Protein AF-A0A7W1KNV9-F1 (afdb_monomer_lite)

Foldseek 3Di:
DVVVVVVVLVVLVVVCVVVVHQKDKDKDKDWDKDFDADPPRHTPDIDIDIDIDIDMRGNDAQKDKDWAADEWEAALVDGPPRGPDFFIKMKIWGQAQAWFFWKDWAQFDTGGPHTDGGTDIDIDGTGGPCRVCVVCVVVVSVVLVVVCVVVVHQKDKDKDWDWIKMFTAHPVGHTPHIDIDTDIHIYIYGNDPPPPVPDPPPPPDDDDDDD

Secondary structure (DSSP, 8-state):
-HHHHHHHHHHHHHHHHHHT-SEEEEEEEEEEEEEEE-GGG-EEEEEEEEEEEEEEEE---SEEEEE---EEEEESSSTTTT----EEEEEEEE--SSEEEEEE-TTSPPEEEEEEES-EEEEEEEEE-HHHHHHSHHHHHHHHHHHHHHHT-SEEEEEEEEEEEEEEE-TTS-EEEEEEEEEEEEEEEESS-TTGGGS------------

Radius of gyration: 29.77 Å; chains: 1; bounding box: 77×38×113 Å

Sequence (211 aa):
MKRDEAAILSRCTSTLDYNKVESINTVHDAQLPVTVNGPEGAVVASTTVPYQLGLTCTRVPPLAVSIGYTRIEFDVNRPLAHAKGGLVPLTVKYNGGDDVASVQVPGSLSYPLGAHSGSFEQTIASADIRAIMKRDEAAILSRCTSTLDYNKVESINTVHDAQLPVTVNRPDGAVVASTTVPYQLGLTCTRVPPLAVAIGYTRIEYSIAQP

Structure (mmCIF, N/CA/C/O backbone):
data_AF-A0A7W1KNV9-F1
#
_entry.id   AF-A0A7W1KNV9-F1
#
loop_
_atom_site.group_PDB
_atom_site.id
_atom_site.type_symbol
_atom_site.label_atom_id
_atom_site.label_alt_id
_atom_site.label_comp_id
_atom_site.label_asym_id
_atom_site.label_entity_id
_atom_site.label_seq_id
_atom_site.pdbx_PDB_ins_code
_atom_site.Cartn_x
_atom_site.Cartn_y
_atom_site.Cartn_z
_atom_site.occupancy
_atom_site.B_iso_or_equiv
_atom_site.auth_seq_id
_atom_site.auth_comp_id
_atom_site.auth_asym_id
_atom_site.auth_atom_id
_atom_site.pdbx_PDB_model_num
ATOM 1 N N . MET A 1 1 ? 18.653 5.055 -31.496 1.00 45.47 1 MET A N 1
ATOM 2 C CA . MET A 1 1 ? 17.694 5.316 -30.403 1.00 45.47 1 MET A CA 1
ATOM 3 C C . MET A 1 1 ? 17.945 4.483 -29.149 1.00 45.47 1 MET A C 1
ATOM 5 O O . MET A 1 1 ? 18.240 5.096 -28.140 1.00 45.47 1 MET A O 1
ATOM 9 N N . LYS A 1 2 ? 17.943 3.136 -29.163 1.00 44.31 2 LYS A N 1
ATOM 10 C CA . LYS A 1 2 ? 18.147 2.336 -27.923 1.00 44.31 2 LYS A CA 1
ATOM 11 C C . LYS A 1 2 ? 19.459 2.590 -27.148 1.00 44.31 2 LYS A C 1
ATOM 13 O O . LYS A 1 2 ? 19.508 2.349 -25.949 1.00 44.31 2 LYS A O 1
ATOM 18 N N . ARG A 1 3 ? 20.535 3.051 -27.807 1.00 48.69 3 ARG A N 1
ATOM 19 C CA . ARG A 1 3 ? 21.820 3.364 -27.139 1.00 48.69 3 ARG A CA 1
ATOM 20 C C . ARG A 1 3 ? 21.771 4.639 -26.288 1.00 48.69 3 ARG A C 1
ATOM 22 O O . ARG A 1 3 ? 22.505 4.717 -25.309 1.00 48.69 3 ARG A O 1
ATOM 29 N N . ASP A 1 4 ? 20.900 5.587 -26.627 1.00 64.62 4 ASP A N 1
ATOM 30 C CA . ASP A 1 4 ? 20.824 6.881 -25.940 1.00 64.62 4 ASP A CA 1
ATOM 31 C C . ASP A 1 4 ? 19.924 6.806 -24.700 1.00 64.62 4 ASP A C 1
ATOM 33 O O . ASP A 1 4 ? 20.197 7.463 -23.701 1.00 64.62 4 ASP A O 1
ATOM 37 N N . GLU A 1 5 ? 18.915 5.929 -24.708 1.00 66.56 5 GLU A N 1
ATOM 38 C CA . GLU A 1 5 ? 17.982 5.744 -23.586 1.00 66.56 5 GLU A CA 1
ATOM 39 C C . GLU A 1 5 ? 18.685 5.306 -22.295 1.00 66.56 5 GLU A C 1
ATOM 41 O O . GLU A 1 5 ? 18.442 5.885 -21.239 1.00 66.56 5 GLU A O 1
ATOM 46 N N . ALA A 1 6 ? 19.603 4.337 -22.363 1.00 71.69 6 ALA A N 1
ATOM 47 C CA . ALA A 1 6 ? 20.332 3.865 -21.182 1.00 71.69 6 ALA A CA 1
ATOM 48 C C . ALA A 1 6 ? 21.254 4.950 -20.592 1.00 71.69 6 ALA A C 1
ATOM 50 O O . ALA A 1 6 ? 21.366 5.086 -19.372 1.00 71.69 6 ALA A O 1
ATOM 51 N N . ALA A 1 7 ? 21.886 5.753 -21.453 1.00 74.50 7 ALA A N 1
ATOM 52 C CA . ALA A 1 7 ? 22.741 6.860 -21.035 1.00 74.50 7 ALA A CA 1
ATOM 53 C C . ALA A 1 7 ? 21.925 8.017 -20.433 1.00 74.50 7 ALA A C 1
ATOM 55 O O . ALA A 1 7 ? 22.324 8.587 -19.415 1.00 74.50 7 ALA A O 1
ATOM 56 N N . ILE A 1 8 ? 20.769 8.334 -21.023 1.00 77.31 8 ILE A N 1
ATOM 57 C CA . ILE A 1 8 ? 19.820 9.325 -20.501 1.00 77.31 8 ILE A CA 1
ATOM 58 C C . ILE A 1 8 ? 19.281 8.874 -19.140 1.00 77.31 8 ILE A C 1
ATOM 60 O O . ILE A 1 8 ? 19.309 9.658 -18.194 1.00 77.31 8 ILE A O 1
ATOM 64 N N . LEU A 1 9 ? 18.875 7.609 -19.004 1.00 77.69 9 LEU A N 1
ATOM 65 C CA . LEU A 1 9 ? 18.366 7.047 -17.751 1.00 77.69 9 LEU A CA 1
ATOM 66 C C . LEU A 1 9 ? 19.421 7.074 -16.639 1.00 77.69 9 LEU A C 1
ATOM 68 O O . LEU A 1 9 ? 19.134 7.500 -15.519 1.00 77.69 9 LEU A O 1
ATOM 72 N N . SER A 1 10 ? 20.653 6.663 -16.948 1.00 80.62 10 SER A N 1
ATOM 73 C CA . SER A 1 10 ? 21.772 6.701 -16.002 1.00 80.62 10 SER A CA 1
ATOM 74 C C . SER A 1 10 ? 22.065 8.128 -15.527 1.00 80.62 10 SER A C 1
ATOM 76 O O . SER A 1 10 ? 22.200 8.359 -14.324 1.00 80.62 10 SER A O 1
ATOM 78 N N . ARG A 1 11 ? 22.071 9.108 -16.443 1.00 81.38 11 ARG A N 1
ATOM 79 C CA . ARG A 1 11 ? 22.228 10.526 -16.085 1.00 81.38 11 ARG A CA 1
ATOM 80 C C . ARG A 1 11 ? 21.061 11.034 -15.246 1.00 81.38 11 ARG A C 1
ATOM 82 O O . ARG A 1 11 ? 21.315 11.607 -14.197 1.00 81.38 11 ARG A O 1
ATOM 89 N N . CYS A 1 12 ? 19.816 10.779 -15.651 1.00 83.56 12 CYS A N 1
ATOM 90 C CA . CYS A 1 12 ? 18.631 11.165 -14.880 1.00 83.56 12 CYS A CA 1
ATOM 91 C C . CYS A 1 12 ? 18.696 10.632 -13.443 1.00 83.56 12 CYS A C 1
ATOM 93 O O . CYS A 1 12 ? 18.491 11.388 -12.498 1.00 83.56 12 CYS A O 1
ATOM 95 N N . THR A 1 13 ? 19.036 9.350 -13.279 1.00 81.69 13 THR A N 1
ATOM 96 C CA . THR A 1 13 ? 19.175 8.709 -11.964 1.00 81.69 13 THR A CA 1
ATOM 97 C C . THR A 1 13 ? 20.264 9.398 -11.146 1.00 81.69 13 THR A C 1
ATOM 99 O O . THR A 1 13 ? 20.004 9.870 -10.044 1.00 81.69 13 THR A O 1
ATOM 102 N N . SER A 1 14 ? 21.459 9.566 -11.720 1.00 84.69 14 SER A N 1
ATOM 103 C CA . SER A 1 14 ? 22.578 10.226 -11.043 1.00 84.69 14 SER A CA 1
ATOM 104 C C . SER A 1 14 ? 22.267 11.673 -10.650 1.00 84.69 14 SER A C 1
ATOM 106 O O . SER A 1 14 ? 22.702 12.119 -9.589 1.00 84.69 14 SER A O 1
ATOM 108 N N . THR A 1 15 ? 21.533 12.418 -11.479 1.00 85.12 15 THR A N 1
ATOM 109 C CA . THR A 1 15 ? 21.152 13.803 -11.188 1.00 85.12 15 THR A CA 1
ATOM 110 C C . THR A 1 15 ? 20.119 13.874 -10.067 1.00 85.12 15 THR A C 1
ATOM 112 O O . THR A 1 15 ? 20.264 14.714 -9.178 1.00 85.12 15 THR A O 1
ATOM 115 N N . LEU A 1 16 ? 19.114 12.996 -10.066 1.00 84.56 16 LEU A N 1
ATOM 116 C CA . LEU A 1 16 ? 18.149 12.889 -8.968 1.00 84.56 16 LEU A CA 1
ATOM 117 C C . LEU A 1 16 ? 18.854 12.530 -7.649 1.00 84.56 16 LEU A C 1
ATOM 119 O O . LEU A 1 16 ? 18.610 13.175 -6.630 1.00 84.56 16 LEU A O 1
ATOM 123 N N . ASP A 1 17 ? 19.785 11.571 -7.687 1.00 84.31 17 ASP A N 1
ATOM 124 C CA . ASP A 1 17 ? 20.547 11.103 -6.522 1.00 84.31 17 ASP A CA 1
ATOM 125 C C . ASP A 1 17 ? 21.441 12.197 -5.934 1.00 84.31 17 ASP A C 1
ATOM 127 O O . ASP A 1 17 ? 21.434 12.427 -4.723 1.00 84.31 17 ASP A O 1
ATOM 131 N N . TYR A 1 18 ? 22.185 12.898 -6.793 1.00 84.81 18 TYR A N 1
ATOM 132 C CA . TYR A 1 18 ? 23.071 13.987 -6.385 1.00 84.81 18 TYR A CA 1
ATOM 133 C C . TYR A 1 18 ? 22.295 15.127 -5.720 1.00 84.81 18 TYR A C 1
ATOM 135 O O . TYR A 1 18 ? 22.687 15.618 -4.661 1.00 84.81 18 TYR A O 1
ATOM 143 N 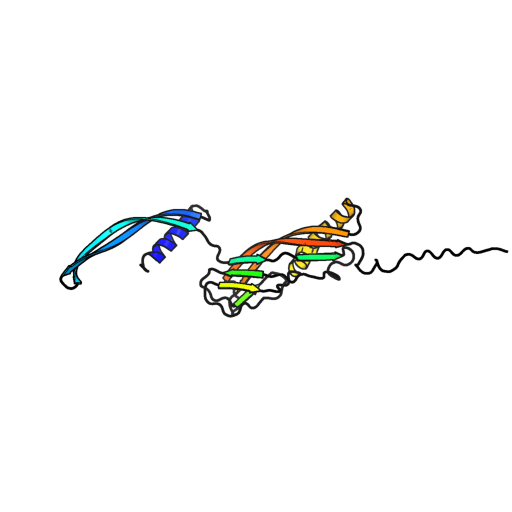N . ASN A 1 19 ? 21.172 15.524 -6.323 1.00 84.75 19 ASN A N 1
ATOM 144 C CA . ASN A 1 19 ? 20.359 16.634 -5.830 1.00 84.75 19 ASN A CA 1
ATOM 145 C C . ASN A 1 19 ? 19.421 16.229 -4.684 1.00 84.75 19 ASN A C 1
ATOM 147 O O . ASN A 1 19 ? 18.865 17.105 -4.028 1.00 84.75 19 ASN A O 1
ATOM 151 N N . LYS A 1 20 ? 19.253 14.924 -4.423 1.00 82.31 20 LYS A N 1
ATOM 152 C CA . LYS A 1 20 ? 18.322 14.376 -3.422 1.00 82.31 20 LYS A CA 1
ATOM 153 C C . LYS A 1 20 ? 16.886 14.871 -3.622 1.00 82.31 20 LYS A C 1
ATOM 155 O O . LYS A 1 20 ? 16.179 15.155 -2.657 1.00 82.31 20 LYS A O 1
ATOM 160 N N . VAL A 1 21 ? 16.465 14.978 -4.880 1.00 77.81 21 VAL A N 1
ATOM 161 C CA . VAL A 1 21 ? 15.113 15.398 -5.268 1.00 77.81 21 VAL A CA 1
ATOM 162 C C . VAL A 1 21 ? 14.404 14.275 -6.012 1.00 77.81 21 VAL A C 1
ATOM 164 O O . VAL A 1 21 ? 15.034 13.445 -6.663 1.00 77.81 21 VAL A O 1
ATOM 167 N N . GLU A 1 22 ? 13.077 14.253 -5.926 1.00 77.00 22 GLU A N 1
ATOM 168 C CA . GLU A 1 22 ? 12.249 13.264 -6.626 1.00 77.00 22 GLU A CA 1
ATOM 169 C C . GLU A 1 22 ? 11.948 13.662 -8.069 1.00 77.00 22 GLU A C 1
ATOM 171 O O . GLU A 1 22 ? 11.578 12.817 -8.876 1.00 77.00 22 GLU A O 1
ATOM 176 N N . SER A 1 23 ? 12.111 14.936 -8.419 1.00 85.62 23 SER A N 1
ATOM 177 C CA . SER A 1 23 ? 11.904 15.417 -9.778 1.00 85.62 23 SER A CA 1
ATOM 178 C C . SER A 1 23 ? 12.827 16.586 -10.076 1.00 85.62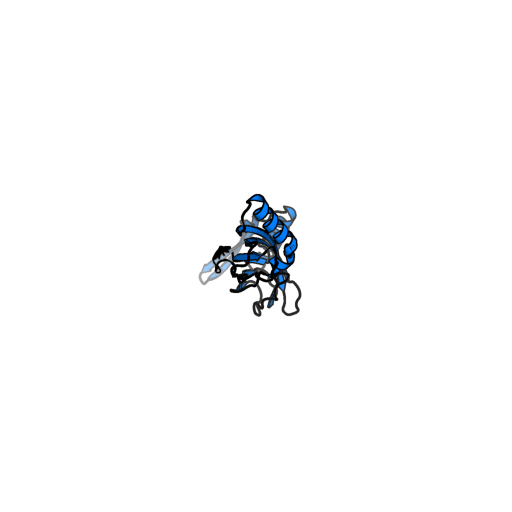 23 SER A C 1
ATOM 180 O O . SER A 1 23 ? 13.028 17.454 -9.225 1.00 85.62 23 SER A O 1
ATOM 182 N N . ILE A 1 24 ? 13.393 16.608 -11.278 1.00 84.38 24 ILE A N 1
ATOM 183 C CA . ILE A 1 24 ? 14.234 17.702 -11.752 1.00 84.38 24 ILE A CA 1
ATOM 184 C C . ILE A 1 24 ? 14.145 17.827 -13.270 1.00 84.38 24 ILE A C 1
ATOM 186 O O . ILE A 1 24 ? 14.130 16.833 -13.996 1.00 84.38 24 ILE A O 1
ATOM 190 N N . ASN A 1 25 ? 14.103 19.067 -13.751 1.00 87.69 25 ASN A N 1
ATOM 191 C CA . ASN A 1 25 ? 14.240 19.357 -15.172 1.00 87.69 25 ASN A CA 1
ATOM 192 C C . ASN A 1 25 ? 15.726 19.376 -15.532 1.00 87.69 25 ASN A C 1
ATOM 194 O O . ASN A 1 25 ? 16.512 20.098 -14.920 1.00 87.69 25 ASN A O 1
ATOM 198 N N . THR A 1 26 ? 16.101 18.591 -16.528 1.00 80.69 26 THR A N 1
ATOM 199 C CA . THR A 1 26 ? 17.460 18.458 -17.038 1.00 80.69 26 THR A CA 1
ATOM 200 C C . THR A 1 26 ? 17.502 18.808 -18.516 1.00 80.69 26 THR A C 1
ATOM 202 O O . THR A 1 26 ? 16.501 18.767 -19.231 1.00 80.69 26 THR A O 1
ATOM 205 N N . VAL A 1 27 ? 18.694 19.158 -18.985 1.00 82.31 27 VAL A N 1
ATOM 206 C CA . VAL A 1 27 ? 18.969 19.376 -20.402 1.00 82.31 27 VAL A CA 1
ATOM 207 C C . VAL A 1 27 ? 20.056 18.396 -20.811 1.00 82.31 27 VAL A C 1
ATOM 209 O O . VAL A 1 27 ? 21.071 18.269 -20.125 1.00 82.31 27 VAL A O 1
ATOM 212 N N . HIS A 1 28 ? 19.824 17.674 -21.901 1.00 74.75 28 HIS A N 1
ATOM 213 C CA . HIS A 1 28 ? 20.735 16.662 -22.418 1.00 74.75 28 HIS A CA 1
ATOM 214 C C . HIS A 1 28 ? 21.157 17.022 -23.836 1.00 74.75 28 HIS A C 1
ATOM 216 O O . HIS A 1 28 ? 20.310 17.302 -24.684 1.00 74.75 28 HIS A O 1
ATOM 222 N N . ASP A 1 29 ? 22.458 16.966 -24.104 1.00 81.00 29 ASP A N 1
ATOM 223 C CA . ASP A 1 29 ? 22.957 17.050 -25.471 1.00 81.00 29 ASP A CA 1
ATOM 224 C C . ASP A 1 29 ? 22.604 15.758 -26.213 1.00 81.00 29 ASP A C 1
ATOM 226 O O . ASP A 1 29 ? 22.859 14.651 -25.728 1.00 81.00 29 ASP A O 1
ATOM 230 N N . ALA A 1 30 ? 22.008 15.902 -27.389 1.00 72.62 30 ALA A N 1
ATOM 231 C CA . ALA A 1 30 ? 21.585 14.806 -28.243 1.00 72.62 30 ALA A CA 1
ATOM 232 C C . ALA A 1 30 ? 21.980 15.078 -29.700 1.00 72.62 30 ALA A C 1
ATOM 234 O O . ALA A 1 30 ? 22.328 16.198 -30.078 1.00 72.62 30 ALA A O 1
ATOM 235 N N . GLN A 1 31 ? 21.967 14.031 -30.524 1.00 80.88 31 GLN A N 1
ATOM 236 C CA . GLN A 1 31 ? 22.344 14.112 -31.933 1.00 80.88 31 GLN A CA 1
ATOM 237 C C . GLN A 1 31 ? 21.212 13.591 -32.810 1.00 80.88 31 GLN A C 1
ATOM 239 O O . GLN A 1 31 ? 20.746 12.466 -32.637 1.00 80.88 31 GLN A O 1
ATOM 244 N N . LEU A 1 32 ? 20.781 14.413 -33.764 1.00 78.50 32 LEU A N 1
ATOM 245 C CA . LEU A 1 32 ? 19.780 14.039 -34.751 1.00 78.50 32 LEU A CA 1
ATOM 246 C C . LEU A 1 32 ? 20.490 13.623 -36.048 1.00 78.50 32 LEU A C 1
ATOM 248 O O . LEU A 1 32 ? 21.165 14.462 -36.653 1.00 78.50 32 LEU A O 1
ATOM 252 N N . PRO A 1 33 ? 20.373 12.361 -36.496 1.00 79.06 33 PRO A N 1
ATOM 253 C CA . PRO A 1 33 ? 20.909 11.959 -37.787 1.00 79.06 33 PRO A CA 1
ATOM 254 C C . PRO A 1 33 ? 20.080 12.585 -38.913 1.00 79.06 33 PRO A C 1
ATOM 256 O O . PRO A 1 33 ? 18.859 12.442 -38.956 1.00 79.06 33 PRO A O 1
ATOM 259 N N . VAL A 1 34 ? 20.755 13.260 -39.838 1.00 83.94 34 VAL A N 1
ATOM 260 C CA . VAL A 1 34 ? 20.161 13.865 -41.031 1.00 83.94 34 VAL A CA 1
ATOM 261 C C . VAL A 1 34 ? 20.789 13.215 -42.253 1.00 83.94 34 VAL A C 1
ATOM 263 O O . VAL A 1 34 ? 22.007 13.246 -42.429 1.00 83.94 34 VAL A O 1
ATOM 266 N N . THR A 1 35 ? 19.951 12.631 -43.103 1.00 87.75 35 THR A N 1
ATOM 267 C CA . THR A 1 35 ? 20.363 12.049 -44.383 1.00 87.75 35 THR A CA 1
ATOM 268 C C . THR A 1 35 ? 19.766 12.851 -45.528 1.00 87.75 35 THR A C 1
ATOM 270 O O . THR A 1 35 ? 18.598 13.237 -45.495 1.00 87.75 35 THR A O 1
ATOM 273 N N . VAL A 1 36 ? 20.588 13.126 -46.536 1.00 84.75 36 VAL A N 1
ATOM 274 C CA . VAL A 1 36 ? 20.165 13.747 -47.790 1.00 84.75 36 VAL A CA 1
ATOM 275 C C . VAL A 1 36 ? 20.111 12.649 -48.839 1.00 84.75 36 VAL A C 1
ATOM 277 O O . VAL A 1 36 ? 21.142 12.073 -49.193 1.00 84.75 36 VAL A O 1
ATOM 280 N N . ASN A 1 37 ? 18.905 12.359 -49.319 1.00 88.31 37 ASN A N 1
ATOM 281 C CA . ASN A 1 37 ? 18.673 11.350 -50.346 1.00 88.31 37 ASN A CA 1
ATOM 282 C C . ASN A 1 37 ? 18.668 12.002 -51.732 1.00 88.31 37 ASN A C 1
ATOM 284 O O . ASN A 1 37 ? 18.074 13.062 -51.928 1.00 88.31 37 ASN A O 1
ATOM 288 N N . GLY A 1 38 ? 19.340 11.361 -52.680 1.00 79.56 38 GLY A N 1
ATOM 289 C CA . GLY A 1 38 ? 19.359 11.731 -54.088 1.00 79.56 38 GLY A CA 1
ATOM 290 C C . GLY A 1 38 ? 18.227 11.073 -54.881 1.00 79.56 38 GLY A C 1
ATOM 291 O O . GLY A 1 38 ? 17.388 10.364 -54.311 1.00 79.56 38 GLY A O 1
ATOM 292 N N . PRO A 1 39 ? 18.203 11.284 -56.209 1.00 72.12 39 PRO A N 1
ATOM 293 C CA . PRO A 1 39 ? 17.296 10.571 -57.102 1.00 72.12 39 PRO A CA 1
ATOM 294 C C . PRO A 1 39 ? 17.432 9.057 -56.896 1.00 72.12 39 PRO A C 1
ATOM 296 O O . PRO A 1 39 ? 18.524 8.567 -56.619 1.00 72.12 39 PRO A O 1
ATOM 299 N N . GLU A 1 40 ? 16.318 8.331 -56.994 1.00 78.25 40 GLU A N 1
ATOM 300 C CA . GLU A 1 40 ? 16.242 6.871 -56.779 1.00 78.25 40 GLU A CA 1
ATOM 301 C C . GLU A 1 40 ? 16.489 6.395 -55.330 1.00 78.25 40 GLU A C 1
ATOM 303 O O . GLU A 1 40 ? 16.549 5.196 -55.074 1.00 78.25 40 GLU A O 1
ATOM 308 N N . GLY A 1 41 ? 16.565 7.308 -54.353 1.00 73.75 41 GLY A N 1
ATOM 309 C CA . GLY A 1 41 ? 16.632 6.955 -52.928 1.00 73.75 41 GLY A CA 1
ATOM 310 C C . GLY A 1 41 ? 18.032 6.607 -52.415 1.00 73.75 41 GLY A C 1
ATOM 311 O O . GLY A 1 41 ? 18.170 6.169 -51.274 1.00 73.75 41 GLY A O 1
ATOM 312 N N . ALA A 1 42 ? 19.076 6.826 -53.219 1.00 80.94 42 ALA A N 1
ATOM 313 C CA . ALA A 1 42 ? 20.458 6.687 -52.771 1.00 80.94 42 ALA A CA 1
ATOM 314 C C . ALA A 1 42 ? 20.813 7.777 -51.741 1.00 80.94 42 ALA A C 1
ATOM 316 O O . ALA A 1 42 ? 20.532 8.955 -51.958 1.00 80.94 42 ALA A O 1
ATOM 317 N N . VAL A 1 43 ? 21.457 7.414 -50.627 1.00 81.81 43 VAL A N 1
ATOM 318 C CA . VAL A 1 43 ? 21.948 8.385 -49.631 1.00 81.81 43 VAL A CA 1
ATOM 319 C C . VAL A 1 43 ? 23.181 9.095 -50.196 1.00 81.81 43 VAL A C 1
ATOM 321 O O . VAL A 1 43 ? 24.206 8.461 -50.430 1.00 81.81 43 VAL A O 1
ATOM 324 N N . VAL A 1 44 ? 23.091 10.410 -50.409 1.00 82.06 44 VAL A N 1
ATOM 325 C CA . VAL A 1 44 ? 24.153 11.237 -51.018 1.00 82.06 44 VAL A CA 1
ATOM 326 C C . VAL A 1 44 ? 25.021 11.910 -49.954 1.00 82.06 44 VAL A C 1
ATOM 328 O O . VAL A 1 44 ? 26.207 12.143 -50.171 1.00 82.06 44 VAL A O 1
ATOM 331 N N . ALA A 1 45 ? 24.454 12.196 -48.783 1.00 82.56 45 ALA A N 1
ATOM 332 C CA . ALA A 1 45 ? 25.194 12.683 -47.626 1.00 82.56 45 ALA A CA 1
ATOM 333 C C . ALA A 1 45 ? 24.498 12.272 -46.325 1.00 82.56 45 ALA A C 1
ATOM 335 O O . ALA A 1 45 ? 23.270 12.192 -46.260 1.00 82.56 45 ALA A O 1
ATOM 336 N N . SER A 1 46 ? 25.283 12.053 -45.272 1.00 86.62 46 SER A N 1
ATOM 337 C CA . SER A 1 46 ? 24.788 11.834 -43.914 1.00 86.62 46 SER A CA 1
ATOM 338 C C . SER A 1 46 ? 25.570 12.718 -42.956 1.00 86.62 46 SER A C 1
ATOM 340 O O . SER A 1 46 ? 26.796 12.770 -43.016 1.00 86.62 46 SER A O 1
ATOM 342 N N . THR A 1 47 ? 24.866 13.395 -42.059 1.00 88.62 47 THR A N 1
ATOM 343 C CA . THR A 1 47 ? 25.455 14.188 -40.979 1.00 88.62 47 THR A CA 1
ATOM 344 C C . THR A 1 47 ? 24.653 14.003 -39.694 1.00 88.62 47 THR A C 1
ATOM 346 O O . THR A 1 47 ? 23.572 13.415 -39.696 1.00 88.62 47 THR A O 1
ATOM 349 N N . THR A 1 48 ? 25.180 14.495 -38.581 1.00 84.00 48 THR A N 1
ATOM 350 C CA . THR A 1 48 ? 24.491 14.530 -37.288 1.00 84.00 48 THR A CA 1
ATOM 351 C C . THR A 1 48 ? 24.444 15.963 -36.793 1.00 84.00 48 THR A C 1
ATOM 353 O O . THR A 1 48 ? 25.485 16.609 -36.681 1.00 84.00 48 THR A O 1
ATOM 356 N N . VAL A 1 49 ? 23.249 16.453 -36.477 1.00 83.00 49 VAL A N 1
ATOM 357 C CA . VAL A 1 49 ? 23.050 17.804 -35.945 1.00 83.00 49 VAL A CA 1
ATOM 358 C C . VAL A 1 49 ? 22.932 17.724 -34.420 1.00 83.00 49 VAL A C 1
ATOM 360 O O . VAL A 1 49 ? 22.072 16.984 -33.932 1.00 83.00 49 VAL A O 1
ATOM 363 N N . PRO A 1 50 ? 23.774 18.440 -33.651 1.00 80.94 50 PRO A N 1
ATOM 364 C CA . PRO A 1 50 ? 23.629 18.506 -32.203 1.00 80.94 50 PRO A CA 1
ATOM 365 C C . PRO A 1 50 ? 22.398 19.339 -31.827 1.00 80.94 50 PRO A C 1
ATOM 367 O O . PRO A 1 50 ? 22.128 20.374 -32.435 1.00 80.94 50 PRO A O 1
ATOM 370 N N . TYR A 1 51 ? 21.666 18.908 -30.806 1.00 79.25 51 TYR A N 1
ATOM 371 C CA . TYR A 1 51 ? 20.548 19.653 -30.233 1.00 79.25 51 TYR A CA 1
ATOM 372 C C . TYR A 1 51 ? 20.453 19.420 -28.723 1.00 79.25 51 TYR A C 1
ATOM 374 O O . TYR A 1 51 ? 21.041 18.479 -28.192 1.00 79.25 51 TYR A O 1
ATOM 382 N N . GLN A 1 52 ? 19.699 20.279 -28.036 1.00 80.25 52 GLN A N 1
ATOM 383 C CA . GLN A 1 52 ? 19.407 20.127 -26.613 1.00 80.25 52 GLN A CA 1
ATOM 384 C C . GLN A 1 52 ? 18.006 19.561 -26.408 1.00 80.25 52 GLN A C 1
ATOM 386 O O . GLN A 1 52 ? 17.022 20.092 -26.922 1.00 80.25 52 GLN A O 1
ATOM 391 N N . LEU A 1 53 ? 17.924 18.484 -25.636 1.00 79.00 53 LEU A N 1
ATOM 392 C CA . LEU A 1 53 ? 16.683 17.850 -25.228 1.00 79.00 53 LEU A CA 1
ATOM 393 C C . LEU A 1 53 ? 16.397 18.206 -23.768 1.00 79.00 53 LEU A C 1
ATOM 395 O O . LEU A 1 53 ? 17.118 17.776 -22.867 1.00 79.00 53 LEU A O 1
ATOM 399 N N . GLY A 1 54 ? 15.345 18.991 -23.538 1.00 80.00 54 GLY A N 1
ATOM 400 C CA . GLY A 1 54 ? 14.804 19.203 -22.198 1.00 80.00 54 GLY A CA 1
ATOM 401 C C . GLY A 1 54 ? 14.029 17.968 -21.748 1.00 80.00 54 GLY A C 1
ATOM 402 O O . GLY A 1 54 ? 13.114 17.534 -22.447 1.00 80.00 54 GLY A O 1
ATOM 403 N N . LEU A 1 55 ? 14.391 17.404 -20.601 1.00 81.69 55 LEU A N 1
ATOM 404 C CA . LEU A 1 55 ? 13.720 16.258 -19.995 1.00 81.69 55 LEU A CA 1
ATOM 405 C C . LEU A 1 55 ? 13.327 16.590 -18.560 1.00 81.69 55 LEU A C 1
ATOM 407 O O . LEU A 1 55 ? 14.039 17.298 -17.856 1.00 81.69 55 LEU A O 1
ATOM 411 N N . THR A 1 56 ? 12.209 16.041 -18.104 1.00 83.69 56 THR A N 1
ATOM 412 C CA . THR A 1 56 ? 11.892 15.993 -16.677 1.00 83.69 56 THR A CA 1
ATOM 413 C C . THR A 1 56 ? 12.240 14.597 -16.185 1.00 83.69 56 THR A C 1
ATOM 415 O O . THR A 1 56 ? 11.576 13.623 -16.536 1.00 83.69 56 THR A O 1
ATOM 418 N N . CYS A 1 57 ? 13.305 14.487 -15.397 1.00 82.69 57 CYS A N 1
ATOM 419 C CA . CYS A 1 57 ? 13.636 13.253 -14.702 1.00 82.69 57 CYS A CA 1
ATOM 420 C C . CYS A 1 57 ? 12.760 13.182 -13.450 1.00 82.69 57 CYS A C 1
ATOM 422 O O . CYS A 1 57 ? 12.837 14.070 -12.604 1.00 82.69 57 CYS A O 1
ATOM 424 N N . THR A 1 58 ? 11.953 12.134 -13.301 1.00 79.12 58 THR A N 1
ATOM 425 C CA . THR A 1 58 ? 11.154 11.907 -12.091 1.00 79.12 58 THR A CA 1
ATOM 426 C C . THR A 1 58 ? 11.441 10.519 -11.543 1.00 79.12 58 THR A C 1
ATOM 428 O O . THR A 1 58 ? 11.381 9.524 -12.264 1.00 79.12 58 THR A O 1
ATOM 431 N N . ARG A 1 59 ? 11.755 10.450 -10.251 1.00 71.56 59 ARG A N 1
ATOM 432 C CA . ARG A 1 59 ? 11.907 9.210 -9.507 1.00 71.56 59 ARG A CA 1
ATOM 433 C C . ARG A 1 59 ? 10.515 8.651 -9.245 1.00 71.56 59 ARG A C 1
ATOM 435 O O . ARG A 1 59 ? 9.815 9.088 -8.339 1.00 71.56 59 ARG A O 1
ATOM 442 N N . VAL A 1 60 ? 10.111 7.679 -10.049 1.00 67.38 60 VAL A N 1
ATOM 443 C CA . VAL A 1 60 ? 8.907 6.902 -9.764 1.00 67.38 60 VAL A CA 1
ATOM 444 C C . VAL A 1 60 ? 9.311 5.795 -8.789 1.00 67.38 60 VAL A C 1
ATOM 446 O O . VAL A 1 60 ? 10.164 4.979 -9.148 1.00 67.38 60 VAL A O 1
ATOM 449 N N . PRO A 1 61 ? 8.774 5.753 -7.555 1.00 68.31 61 PRO A N 1
ATOM 450 C CA . PRO A 1 61 ? 9.065 4.650 -6.656 1.00 68.31 61 PRO A CA 1
ATOM 451 C C . PRO A 1 61 ? 8.667 3.326 -7.327 1.00 68.31 61 PRO A C 1
ATOM 453 O O . PRO A 1 61 ? 7.638 3.260 -8.012 1.00 68.31 61 PRO A O 1
ATOM 456 N N . PRO A 1 62 ? 9.470 2.262 -7.149 1.00 78.44 62 PRO A N 1
ATOM 457 C CA . PRO A 1 62 ? 9.231 0.986 -7.818 1.00 78.44 62 PRO A CA 1
ATOM 458 C C . PRO A 1 62 ? 7.891 0.372 -7.406 1.00 78.44 62 PRO A C 1
ATOM 460 O O . PRO A 1 62 ? 7.337 -0.422 -8.157 1.00 78.44 62 PRO A O 1
ATOM 463 N N . LEU A 1 63 ? 7.355 0.770 -6.248 1.00 86.69 63 LEU A N 1
ATOM 464 C CA . LEU A 1 63 ? 6.088 0.314 -5.703 1.00 86.69 63 LEU A CA 1
ATOM 465 C C . LEU A 1 63 ? 5.253 1.500 -5.200 1.00 86.69 63 LEU A C 1
ATOM 467 O O . LEU A 1 63 ? 5.670 2.229 -4.298 1.00 86.69 63 LEU A O 1
ATOM 471 N N . ALA A 1 64 ? 4.048 1.643 -5.741 1.00 89.81 64 ALA A N 1
ATOM 472 C CA . ALA A 1 64 ? 3.000 2.514 -5.228 1.00 89.81 64 ALA A CA 1
ATOM 473 C C . ALA A 1 64 ? 1.785 1.664 -4.847 1.00 89.81 64 ALA A C 1
ATOM 475 O O . ALA A 1 64 ? 1.398 0.750 -5.575 1.00 89.81 64 ALA A O 1
ATOM 476 N N . VAL A 1 65 ? 1.192 1.946 -3.689 1.00 90.00 65 VAL A N 1
ATOM 477 C CA . VAL A 1 65 ? 0.079 1.162 -3.150 1.00 90.00 65 VAL A CA 1
ATOM 478 C C . VAL A 1 65 ? -0.997 2.105 -2.630 1.00 90.00 65 VAL A C 1
ATOM 480 O O . VAL A 1 65 ? -0.693 3.071 -1.934 1.00 90.00 65 VAL A O 1
ATOM 483 N N . SER A 1 66 ? -2.251 1.811 -2.964 1.00 90.06 66 SER A N 1
ATOM 484 C CA . SER A 1 66 ? -3.432 2.519 -2.473 1.00 90.06 66 SER A CA 1
ATOM 485 C C . SER A 1 66 ? -4.365 1.540 -1.771 1.00 90.06 66 SER A C 1
ATOM 487 O O . SER A 1 66 ? -4.539 0.407 -2.219 1.00 90.06 66 SER A O 1
ATOM 489 N N . ILE A 1 67 ? -4.945 1.967 -0.652 1.00 87.62 67 ILE A N 1
ATOM 490 C CA . ILE A 1 67 ? -5.751 1.122 0.231 1.00 87.62 67 ILE A CA 1
ATOM 491 C C . ILE A 1 67 ? -7.100 1.798 0.429 1.00 87.62 67 ILE A C 1
ATOM 493 O O . ILE A 1 67 ? -7.170 2.967 0.807 1.00 87.62 67 ILE A O 1
ATOM 497 N N . GLY A 1 68 ? -8.175 1.056 0.187 1.00 86.12 68 GLY A N 1
ATOM 498 C CA . GLY A 1 68 ? -9.535 1.532 0.374 1.00 86.12 68 GLY A CA 1
ATOM 499 C C . GLY A 1 68 ? -9.840 1.887 1.828 1.00 86.12 68 GLY A C 1
ATOM 500 O O . GLY A 1 68 ? -9.334 1.283 2.777 1.00 86.12 68 GLY A O 1
ATOM 501 N N . TYR A 1 69 ? -10.714 2.871 2.008 1.00 84.94 69 TYR A N 1
ATOM 502 C CA . TYR A 1 69 ? -11.213 3.239 3.326 1.00 84.94 69 TYR A CA 1
ATOM 503 C C . TYR A 1 69 ? -12.175 2.175 3.864 1.00 84.94 69 TYR A C 1
ATOM 505 O O . TYR A 1 69 ? -13.043 1.687 3.144 1.00 84.94 69 TYR A O 1
ATOM 513 N N . THR A 1 70 ? -12.074 1.877 5.157 1.00 84.38 70 THR A N 1
ATOM 514 C CA . THR A 1 70 ? -13.116 1.152 5.891 1.00 84.38 70 THR A CA 1
ATOM 515 C C . THR A 1 70 ? -13.269 1.721 7.289 1.00 84.38 70 THR A C 1
ATOM 517 O O . THR A 1 70 ? -12.353 2.333 7.844 1.00 84.38 70 THR A O 1
ATOM 520 N N . ARG A 1 71 ? -14.442 1.476 7.868 1.00 84.94 71 ARG A N 1
ATOM 521 C CA . ARG A 1 71 ? -14.731 1.719 9.276 1.00 84.94 71 ARG A CA 1
ATOM 522 C C . ARG A 1 71 ? -14.968 0.391 9.979 1.00 84.94 71 ARG A C 1
ATOM 524 O O . ARG A 1 71 ? -15.652 -0.465 9.425 1.00 84.94 71 ARG A O 1
ATOM 531 N N . ILE A 1 72 ? -14.380 0.217 11.157 1.00 84.62 72 ILE A N 1
ATOM 532 C CA . ILE A 1 72 ? -14.471 -1.017 11.942 1.00 84.62 72 ILE A CA 1
ATOM 533 C C . ILE A 1 72 ? -14.996 -0.693 13.340 1.00 84.62 72 ILE A C 1
ATOM 535 O O . ILE A 1 72 ? -14.607 0.308 13.941 1.00 84.62 72 ILE A O 1
ATOM 539 N N . GLU A 1 73 ? -15.876 -1.542 13.859 1.00 84.44 73 GLU A N 1
ATOM 540 C CA . GLU A 1 73 ? -16.336 -1.462 15.247 1.00 84.44 73 GLU A CA 1
ATOM 541 C C . GLU A 1 73 ? -15.249 -1.977 16.200 1.00 84.44 73 GLU A C 1
ATOM 543 O O . GLU A 1 73 ? -14.685 -3.053 15.995 1.00 84.44 73 GLU A O 1
ATOM 548 N N . PHE A 1 74 ? -14.941 -1.209 17.245 1.00 85.62 74 PHE A N 1
ATOM 549 C CA . PHE A 1 74 ? -13.925 -1.545 18.239 1.00 85.62 74 PHE A CA 1
ATOM 550 C C . PHE A 1 74 ? -14.512 -1.456 19.652 1.00 85.62 74 PHE A C 1
ATOM 552 O O . PHE A 1 74 ? -14.789 -0.366 20.156 1.00 85.62 74 PHE A O 1
ATOM 559 N N . ASP A 1 75 ? -14.683 -2.613 20.292 1.00 85.88 75 ASP A N 1
ATOM 560 C CA . ASP A 1 75 ? -15.146 -2.724 21.677 1.00 85.88 75 ASP A CA 1
ATOM 561 C C . ASP A 1 75 ? -13.956 -2.622 22.641 1.00 85.88 75 ASP A C 1
ATOM 563 O O . ASP A 1 75 ? -13.055 -3.461 22.613 1.00 85.88 75 ASP A O 1
ATOM 567 N N . VAL A 1 76 ? -13.951 -1.604 23.505 1.00 85.94 76 VAL A N 1
ATOM 568 C CA . VAL A 1 76 ? -12.856 -1.384 24.467 1.00 85.94 76 VAL A CA 1
ATOM 569 C C . VAL A 1 76 ? -12.822 -2.417 25.599 1.00 85.94 76 VAL A C 1
ATOM 571 O O . VAL A 1 76 ? -11.768 -2.630 26.190 1.00 85.94 76 VAL A O 1
ATOM 574 N N . ASN A 1 77 ? -13.944 -3.082 25.893 1.00 83.50 77 ASN A N 1
ATOM 575 C CA . ASN A 1 77 ? -14.042 -4.118 26.926 1.00 83.50 77 ASN A CA 1
ATOM 576 C C . ASN A 1 77 ? -13.697 -5.510 26.388 1.00 83.50 77 ASN A C 1
ATOM 578 O O . ASN A 1 77 ? -13.319 -6.402 27.151 1.00 83.50 77 ASN A O 1
ATOM 582 N N . ARG A 1 78 ? -13.840 -5.711 25.075 1.00 78.56 78 ARG A N 1
ATOM 583 C CA . ARG A 1 78 ? -13.438 -6.936 24.373 1.00 78.56 78 ARG A CA 1
ATOM 584 C C . ARG A 1 78 ? -12.725 -6.589 23.062 1.00 78.56 78 ARG A C 1
ATOM 586 O O . ARG A 1 78 ? -13.298 -6.805 21.986 1.00 78.56 78 ARG A O 1
ATOM 593 N N . PRO A 1 79 ? -11.478 -6.079 23.141 1.00 69.38 79 PRO A N 1
ATOM 594 C CA . PRO A 1 79 ? -10.699 -5.712 21.965 1.00 69.38 79 PRO A CA 1
ATOM 595 C C . PRO A 1 79 ? -10.650 -6.865 20.962 1.00 69.38 79 PRO A C 1
ATOM 597 O O . PRO A 1 79 ? -10.485 -8.026 21.338 1.00 69.38 79 PRO A O 1
ATOM 600 N N . LEU A 1 80 ? -10.855 -6.552 19.682 1.00 68.88 80 LEU A N 1
ATOM 601 C CA . LEU A 1 80 ? -10.820 -7.481 18.541 1.00 68.88 80 LEU A CA 1
ATOM 602 C C . LEU A 1 80 ? -11.864 -8.619 18.518 1.00 68.88 80 LEU A C 1
ATOM 604 O O . LEU A 1 80 ? -12.120 -9.158 17.443 1.00 68.88 80 LEU A O 1
ATOM 608 N N . ALA A 1 81 ? -12.531 -8.955 19.628 1.00 65.81 81 ALA A N 1
ATOM 609 C CA . ALA A 1 81 ? -13.542 -10.022 19.680 1.00 65.81 81 ALA A CA 1
ATOM 610 C C . ALA A 1 81 ? -14.782 -9.717 18.818 1.00 65.81 81 ALA A C 1
ATOM 612 O O . ALA A 1 81 ? -15.476 -10.626 18.354 1.00 65.81 81 ALA A O 1
ATOM 613 N N . HIS A 1 82 ? -15.056 -8.429 18.601 1.00 60.25 82 HIS A N 1
ATOM 614 C CA . HIS A 1 82 ? -16.187 -7.931 17.819 1.00 60.25 82 HIS A CA 1
ATOM 615 C C . HIS A 1 82 ? -15.768 -7.031 16.654 1.00 60.25 82 HIS A C 1
ATOM 617 O O . HIS A 1 82 ? -16.630 -6.422 16.028 1.00 60.25 82 HIS A O 1
ATOM 623 N N . ALA A 1 83 ? -14.472 -6.986 16.326 1.00 61.19 83 ALA A N 1
ATOM 624 C CA . ALA A 1 83 ? -13.974 -6.262 15.164 1.00 61.19 83 ALA A CA 1
ATOM 625 C C . ALA A 1 83 ? -14.514 -6.901 13.875 1.00 61.19 83 ALA A C 1
ATOM 627 O O . ALA A 1 83 ? -13.944 -7.848 13.329 1.00 61.19 83 ALA A O 1
ATOM 628 N N . LYS A 1 84 ? -15.668 -6.410 13.418 1.00 57.12 84 LYS A N 1
ATOM 629 C CA . LYS A 1 84 ? -16.310 -6.801 12.164 1.00 57.12 84 LYS A CA 1
ATOM 630 C C . LYS A 1 84 ? -15.983 -5.768 11.093 1.00 57.12 84 LYS A C 1
ATOM 632 O O . LYS A 1 84 ? -16.115 -4.570 11.316 1.00 57.12 84 LYS A O 1
ATOM 637 N N . GLY A 1 85 ? -15.593 -6.251 9.919 1.00 62.34 85 GLY A N 1
ATOM 638 C CA . GLY A 1 85 ? -15.113 -5.414 8.819 1.00 62.34 85 GLY A CA 1
ATOM 639 C C . GLY A 1 85 ? -13.598 -5.499 8.655 1.00 62.34 85 GLY A C 1
ATOM 640 O O . GLY A 1 85 ? -12.907 -6.125 9.457 1.00 62.34 85 GLY A O 1
ATOM 641 N N . GLY A 1 86 ? -13.091 -4.913 7.570 1.00 68.62 86 GLY A N 1
ATOM 642 C CA . GLY A 1 86 ? -11.659 -4.925 7.261 1.00 68.62 86 GLY A CA 1
ATOM 643 C C . GLY A 1 86 ? -11.285 -5.516 5.907 1.00 68.62 86 GLY A C 1
ATOM 644 O O . GLY A 1 86 ? -10.099 -5.660 5.658 1.00 68.62 86 GLY A O 1
ATOM 645 N N . LEU A 1 87 ? -12.244 -5.845 5.036 1.00 81.75 87 LEU A N 1
ATOM 646 C CA . LEU A 1 87 ? -11.948 -6.149 3.636 1.00 81.75 87 LEU A CA 1
ATOM 647 C C . LEU A 1 87 ? -12.054 -4.865 2.820 1.00 81.75 87 LEU A C 1
ATOM 649 O O . LEU A 1 87 ? -13.129 -4.272 2.740 1.00 81.75 87 LEU A O 1
ATOM 653 N N . VAL A 1 88 ? -10.943 -4.440 2.234 1.00 85.12 88 VAL A N 1
ATOM 654 C CA . VAL A 1 88 ? -10.866 -3.228 1.414 1.00 85.12 88 VAL A CA 1
ATOM 655 C C . VAL A 1 88 ? -10.183 -3.520 0.086 1.00 85.12 88 VAL A C 1
ATOM 657 O O . VAL A 1 88 ? -9.358 -4.435 0.010 1.00 85.12 88 VAL A O 1
ATOM 660 N N . PRO A 1 89 ? -10.481 -2.747 -0.969 1.00 88.44 89 PRO A N 1
ATOM 661 C CA . PRO A 1 89 ? -9.689 -2.812 -2.183 1.00 88.44 89 PRO A CA 1
ATOM 662 C C . PRO A 1 89 ? -8.252 -2.348 -1.899 1.00 88.44 89 PRO A C 1
ATOM 664 O O . PRO A 1 89 ? -8.039 -1.291 -1.308 1.00 88.44 89 PRO A O 1
ATOM 667 N N . LEU A 1 90 ? -7.271 -3.136 -2.328 1.00 89.75 90 LEU A N 1
ATOM 668 C CA . LEU A 1 90 ? -5.843 -2.818 -2.302 1.00 89.75 90 LEU A CA 1
ATOM 669 C C . LEU A 1 90 ? -5.349 -2.755 -3.744 1.00 89.75 90 LEU A C 1
ATOM 671 O O . LEU A 1 90 ? -5.304 -3.781 -4.422 1.00 89.75 90 LEU A O 1
ATOM 675 N N . THR A 1 91 ? -4.972 -1.571 -4.210 1.00 92.19 91 THR A N 1
ATOM 676 C CA . THR A 1 91 ? -4.387 -1.382 -5.539 1.00 92.19 91 THR A CA 1
ATOM 677 C C . THR A 1 91 ? -2.875 -1.326 -5.420 1.00 92.19 91 THR A C 1
ATOM 679 O O . THR A 1 91 ? -2.331 -0.510 -4.678 1.00 92.19 91 THR A O 1
ATOM 682 N N . VAL A 1 92 ? -2.198 -2.195 -6.163 1.00 91.44 92 VAL A N 1
ATOM 683 C CA . VAL A 1 92 ? -0.743 -2.300 -6.227 1.00 91.44 92 VAL A CA 1
ATOM 684 C C . VAL A 1 92 ? -0.303 -1.896 -7.622 1.00 91.44 92 VAL A C 1
ATOM 686 O O . VAL A 1 92 ? -0.744 -2.487 -8.604 1.00 91.44 92 VAL A O 1
ATOM 689 N N . LYS A 1 93 ? 0.585 -0.909 -7.697 1.00 92.56 93 LYS A N 1
ATOM 690 C CA . LYS A 1 93 ? 1.255 -0.486 -8.920 1.00 92.56 93 LYS A CA 1
ATOM 691 C C . LYS A 1 93 ? 2.751 -0.699 -8.764 1.00 92.56 93 LYS A C 1
ATOM 693 O O . LYS A 1 93 ? 3.389 -0.060 -7.926 1.00 92.56 93 LYS A O 1
ATOM 698 N N . TYR A 1 94 ? 3.302 -1.589 -9.573 1.00 89.38 94 TYR A N 1
ATOM 699 C CA . TYR A 1 94 ? 4.722 -1.902 -9.594 1.00 89.38 94 TYR A CA 1
ATOM 700 C C . TYR A 1 94 ? 5.319 -1.455 -10.925 1.00 89.38 94 TYR A C 1
ATOM 702 O O . TYR A 1 94 ? 4.799 -1.794 -11.984 1.00 89.38 94 TYR A O 1
ATOM 710 N N . ASN A 1 95 ? 6.409 -0.692 -10.871 1.00 84.56 95 ASN A N 1
ATOM 711 C CA . ASN A 1 95 ? 7.100 -0.155 -12.050 1.00 84.56 95 ASN A CA 1
ATOM 712 C C . ASN A 1 95 ? 8.519 -0.731 -12.203 1.00 84.56 95 ASN A C 1
ATOM 714 O O . ASN A 1 95 ? 9.363 -0.130 -12.863 1.00 84.56 95 ASN A O 1
ATOM 718 N N . GLY A 1 96 ? 8.816 -1.854 -11.542 1.00 80.06 96 GLY A N 1
ATOM 719 C CA . GLY A 1 96 ? 10.112 -2.518 -11.660 1.00 80.06 96 GLY A CA 1
ATOM 720 C C . GLY A 1 96 ? 10.169 -3.523 -12.812 1.00 80.06 96 GLY A C 1
ATOM 721 O O . GLY A 1 96 ? 9.185 -3.746 -13.520 1.00 80.06 96 GLY A O 1
ATOM 722 N N . GLY A 1 97 ? 11.359 -4.092 -13.012 1.00 78.81 97 GLY A N 1
ATOM 723 C CA . GLY A 1 97 ? 11.643 -5.074 -14.063 1.00 78.81 97 GLY A CA 1
ATOM 724 C C . GLY A 1 97 ? 11.690 -6.525 -13.580 1.00 78.81 97 GLY A C 1
ATOM 725 O O . GLY A 1 97 ? 11.870 -7.412 -14.408 1.00 78.81 97 GLY A O 1
ATOM 726 N N . ASP A 1 98 ? 11.570 -6.769 -12.272 1.00 85.00 98 ASP A N 1
ATOM 727 C CA . ASP A 1 98 ? 11.602 -8.116 -11.703 1.00 85.00 98 ASP A CA 1
ATOM 728 C C . ASP A 1 98 ? 10.267 -8.852 -11.878 1.00 85.00 98 ASP A C 1
ATOM 730 O O . ASP A 1 98 ? 9.211 -8.238 -12.058 1.00 85.00 98 ASP A O 1
ATOM 734 N N . ASP A 1 99 ? 10.322 -10.178 -11.748 1.00 86.75 99 ASP A N 1
ATOM 735 C CA . ASP A 1 99 ? 9.131 -11.013 -11.630 1.00 86.75 99 ASP A CA 1
ATOM 736 C C . ASP A 1 99 ? 8.512 -10.883 -10.235 1.00 86.75 99 ASP A C 1
ATOM 738 O O . ASP A 1 99 ? 9.189 -11.016 -9.211 1.00 86.75 99 ASP A O 1
ATOM 742 N N . VAL A 1 100 ? 7.199 -10.679 -10.189 1.00 89.88 100 VAL A N 1
ATOM 743 C CA . VAL A 1 100 ? 6.420 -10.531 -8.958 1.00 89.88 100 VAL A CA 1
ATOM 744 C C . VAL A 1 100 ? 5.329 -11.590 -8.914 1.00 89.88 100 VAL A C 1
ATOM 746 O O . VAL A 1 100 ? 4.644 -11.827 -9.905 1.00 89.88 100 VAL A O 1
ATOM 749 N N . ALA A 1 101 ? 5.160 -12.219 -7.749 1.00 90.06 101 ALA A N 1
ATOM 750 C CA . ALA A 1 101 ? 4.160 -13.262 -7.521 1.00 90.06 101 ALA A CA 1
ATOM 751 C C . ALA A 1 101 ? 3.121 -12.888 -6.460 1.00 90.06 101 ALA A C 1
ATOM 753 O O . ALA A 1 101 ? 1.978 -13.357 -6.508 1.00 90.06 101 ALA A O 1
ATOM 754 N N . SER A 1 102 ? 3.500 -12.071 -5.477 1.00 90.69 102 SER A N 1
ATOM 755 C CA . SER A 1 102 ? 2.617 -11.730 -4.366 1.00 90.69 102 SER A CA 1
ATOM 756 C C . SER A 1 102 ? 2.880 -10.344 -3.797 1.00 90.69 102 SER A C 1
ATOM 758 O O . SER A 1 102 ? 3.944 -9.752 -3.982 1.00 90.69 102 SER A O 1
ATOM 760 N N . VAL A 1 103 ? 1.880 -9.835 -3.083 1.00 90.06 103 VAL A N 1
ATOM 761 C CA . VAL A 1 103 ? 1.992 -8.660 -2.220 1.00 90.06 103 VAL A CA 1
ATOM 762 C C . VAL A 1 103 ? 1.758 -9.078 -0.777 1.00 90.06 103 VAL A C 1
ATOM 764 O O . VAL A 1 103 ? 0.915 -9.928 -0.479 1.00 90.06 103 VAL A O 1
ATOM 767 N N . GLN A 1 104 ? 2.508 -8.480 0.136 1.00 87.88 104 GLN A N 1
ATOM 768 C CA . GLN A 1 104 ? 2.411 -8.752 1.555 1.00 87.88 104 GLN A CA 1
ATOM 769 C C . GLN A 1 104 ? 2.143 -7.464 2.324 1.00 87.88 104 GLN A C 1
ATOM 771 O O . GLN A 1 104 ? 2.911 -6.503 2.269 1.00 87.88 104 GLN A O 1
ATOM 776 N N . VAL A 1 105 ? 1.038 -7.477 3.069 1.00 81.75 105 VAL A N 1
ATOM 777 C CA . VAL A 1 105 ? 0.726 -6.473 4.088 1.00 81.75 105 VAL A CA 1
ATOM 778 C C . VAL A 1 105 ? 1.020 -7.110 5.459 1.00 81.75 105 VAL A C 1
ATOM 780 O O . VAL A 1 105 ? 0.519 -8.209 5.723 1.00 81.75 105 VAL A O 1
ATOM 783 N N . PRO A 1 106 ? 1.846 -6.491 6.324 1.00 71.25 106 PRO A N 1
ATOM 784 C CA . PRO A 1 106 ? 2.257 -7.014 7.621 1.00 71.25 106 PRO A CA 1
ATOM 785 C C . PRO A 1 106 ? 1.066 -7.431 8.459 1.00 71.25 106 PRO A C 1
ATOM 787 O O . PRO A 1 106 ? 0.124 -6.661 8.582 1.00 71.25 106 PRO A O 1
ATOM 790 N N . GLY A 1 107 ? 1.135 -8.632 9.035 1.00 64.25 107 GLY A N 1
ATOM 791 C CA . GLY A 1 107 ? 0.078 -9.219 9.860 1.00 64.25 107 GLY A CA 1
ATOM 792 C C . GLY A 1 107 ? -1.145 -9.729 9.085 1.00 64.25 107 GLY A C 1
ATOM 793 O O . GLY A 1 107 ? -2.065 -10.243 9.719 1.00 64.25 107 GLY A O 1
ATOM 794 N N . SER A 1 108 ? -1.166 -9.605 7.752 1.00 65.19 108 SER A N 1
ATOM 795 C CA . SER A 1 108 ? -2.176 -10.209 6.873 1.00 65.19 108 SER A CA 1
ATOM 796 C C . SER A 1 108 ? -1.610 -11.420 6.119 1.00 65.19 108 SER A C 1
ATOM 798 O O . SER A 1 108 ? -0.400 -11.668 6.123 1.00 65.19 108 SER A O 1
ATOM 800 N N . LEU A 1 109 ? -2.497 -12.177 5.468 1.00 65.94 109 LEU A N 1
ATOM 801 C CA . LEU A 1 109 ? -2.116 -13.231 4.529 1.00 65.94 109 LEU A CA 1
ATOM 802 C C . LEU A 1 109 ? -1.427 -12.612 3.300 1.00 65.94 109 LEU A C 1
ATOM 804 O O . LEU A 1 109 ? -1.818 -11.547 2.833 1.00 65.94 109 LEU A O 1
ATOM 808 N N . SER A 1 110 ? -0.402 -13.281 2.766 1.00 82.06 110 SER A N 1
ATOM 809 C CA . SER A 1 110 ? 0.192 -12.895 1.480 1.00 82.06 110 SER A CA 1
ATOM 810 C C . SER A 1 110 ? -0.861 -13.035 0.378 1.00 82.06 110 SER A C 1
ATOM 812 O O . SER A 1 110 ? -1.480 -14.094 0.250 1.00 82.06 110 SER A O 1
ATOM 814 N N . TYR A 1 111 ? -1.079 -11.974 -0.400 1.00 86.06 111 TYR A N 1
ATOM 815 C CA . TYR A 1 111 ? -2.044 -11.987 -1.494 1.00 86.06 111 TYR A CA 1
ATOM 816 C C . TYR A 1 111 ? -1.337 -12.396 -2.787 1.00 86.06 111 TYR A C 1
ATOM 818 O O . TYR A 1 111 ? -0.417 -11.691 -3.219 1.00 86.06 111 TYR A O 1
ATOM 826 N N . PRO A 1 112 ? -1.748 -13.504 -3.427 1.00 86.75 112 PRO A N 1
ATOM 827 C CA . PRO A 1 112 ? -1.213 -13.873 -4.725 1.00 86.75 112 PRO A CA 1
ATOM 828 C C . PRO A 1 112 ? -1.658 -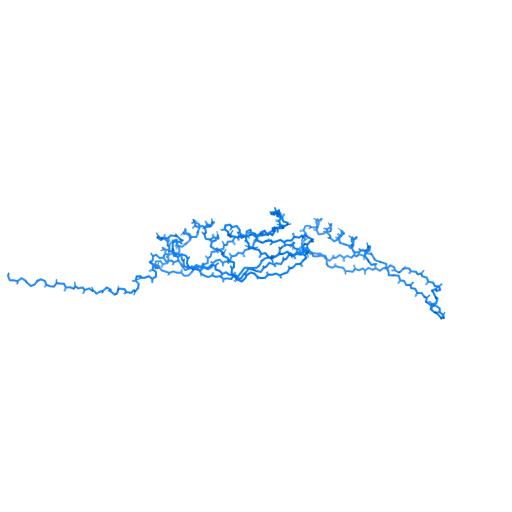12.841 -5.765 1.00 86.75 112 PRO A C 1
ATOM 830 O O . PRO A 1 112 ? -2.845 -12.542 -5.892 1.00 86.75 112 PRO A O 1
ATOM 833 N N . LEU A 1 113 ? -0.700 -12.303 -6.513 1.00 84.69 113 LEU A N 1
ATOM 834 C CA . LEU A 1 113 ? -0.958 -11.408 -7.642 1.00 84.69 113 LEU A CA 1
ATOM 835 C C . LEU A 1 113 ? -1.028 -12.181 -8.968 1.00 84.69 113 LEU A C 1
ATOM 837 O O . LEU A 1 113 ? -1.599 -11.691 -9.937 1.00 84.69 113 LEU A O 1
ATOM 841 N N . GLY A 1 114 ? -0.517 -13.415 -8.992 1.00 78.12 114 GLY A N 1
ATOM 842 C CA . GLY A 1 114 ? -0.220 -14.140 -10.228 1.00 78.12 114 GLY A CA 1
ATOM 843 C C . GLY A 1 114 ? 1.205 -13.841 -10.692 1.00 78.12 114 GLY A C 1
ATOM 844 O O . GLY A 1 114 ? 1.887 -13.016 -10.092 1.00 78.12 114 GLY A O 1
ATOM 845 N N . ALA A 1 115 ? 1.678 -14.544 -11.721 1.00 77.88 115 ALA A N 1
ATOM 846 C CA . ALA A 1 115 ? 3.007 -14.304 -12.273 1.00 77.88 115 ALA A C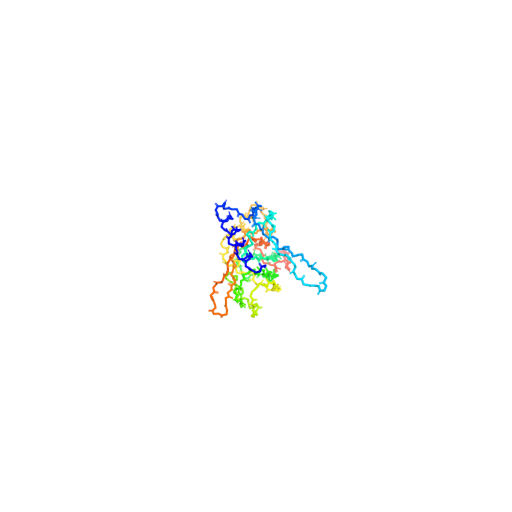A 1
ATOM 847 C C . ALA A 1 115 ? 2.977 -13.051 -13.160 1.00 77.88 115 ALA A C 1
ATOM 849 O O . ALA A 1 115 ? 2.449 -13.094 -14.271 1.00 77.88 115 ALA A O 1
ATOM 850 N N . HIS A 1 116 ? 3.538 -11.951 -12.662 1.00 84.56 116 HIS A N 1
ATOM 851 C CA . HIS A 1 116 ? 3.757 -10.730 -13.435 1.00 84.56 116 HIS A CA 1
ATOM 852 C C . HIS A 1 116 ? 5.240 -10.578 -13.730 1.00 84.56 116 HIS A C 1
ATOM 854 O O . HIS A 1 116 ? 6.052 -10.644 -12.812 1.00 84.56 116 HIS A O 1
ATOM 860 N N . SER A 1 117 ? 5.577 -10.337 -14.994 1.00 81.50 117 SER A N 1
ATOM 861 C CA . SER A 1 117 ? 6.930 -9.975 -15.416 1.00 81.50 117 SER A CA 1
ATOM 862 C C . SER A 1 117 ? 6.972 -8.487 -15.751 1.00 81.50 117 SER A C 1
ATOM 864 O O . SER A 1 117 ? 6.287 -8.045 -16.679 1.00 81.50 117 SER A O 1
ATOM 866 N N . GLY A 1 118 ? 7.781 -7.715 -15.028 1.00 81.12 118 GLY A N 1
ATOM 867 C CA . GLY A 1 118 ? 7.897 -6.275 -15.241 1.00 81.12 118 GLY A CA 1
ATOM 868 C C . GLY A 1 118 ? 6.737 -5.474 -14.644 1.00 81.12 118 GLY A C 1
ATOM 869 O O . GLY A 1 118 ? 6.149 -5.847 -13.631 1.00 81.12 118 GLY A O 1
ATOM 870 N N . SER A 1 119 ? 6.436 -4.320 -15.242 1.00 86.25 119 SER A N 1
ATOM 871 C CA . SER A 1 119 ? 5.498 -3.358 -14.656 1.00 86.25 119 SER A CA 1
ATOM 872 C C . SER A 1 119 ? 4.040 -3.813 -14.758 1.00 86.25 119 SER A C 1
ATOM 874 O O . SER A 1 119 ? 3.596 -4.250 -15.819 1.00 86.25 119 SER A O 1
ATOM 876 N N . PHE A 1 120 ? 3.278 -3.649 -13.677 1.00 89.69 120 PHE A N 1
ATOM 877 C CA . PHE A 1 120 ? 1.860 -4.003 -13.623 1.00 89.69 120 PHE A CA 1
ATOM 878 C C . PHE A 1 120 ? 1.074 -3.094 -12.673 1.00 89.69 120 PHE A C 1
ATOM 880 O O . PHE A 1 120 ? 1.625 -2.435 -11.787 1.00 89.69 120 PHE A O 1
ATOM 887 N N . GLU A 1 121 ? -0.247 -3.106 -12.839 1.00 93.75 121 GLU A N 1
ATOM 888 C CA . GLU A 1 121 ? -1.201 -2.522 -11.902 1.00 93.75 121 GLU A CA 1
ATOM 889 C C . GLU A 1 121 ? -2.334 -3.522 -11.660 1.00 93.75 121 GLU A C 1
ATOM 891 O O . GLU A 1 121 ? -2.941 -4.026 -12.605 1.00 93.75 121 GLU A O 1
ATOM 896 N N . GLN A 1 122 ? -2.607 -3.838 -10.395 1.00 92.38 122 GLN A N 1
ATOM 897 C CA . GLN A 1 122 ? -3.638 -4.802 -10.021 1.00 92.38 122 GLN A CA 1
ATOM 898 C C . GLN A 1 122 ? -4.360 -4.370 -8.753 1.00 92.38 122 GLN A C 1
ATOM 900 O O . GLN A 1 122 ? -3.749 -3.879 -7.807 1.00 92.38 122 GLN A O 1
ATOM 905 N N . THR A 1 123 ? -5.672 -4.608 -8.717 1.00 92.94 123 THR A N 1
ATOM 906 C CA . THR A 1 123 ? -6.488 -4.405 -7.518 1.00 92.94 123 THR A CA 1
ATOM 907 C C . THR A 1 123 ? -6.924 -5.741 -6.932 1.00 92.94 123 THR A C 1
ATOM 909 O O . THR A 1 123 ? -7.551 -6.557 -7.604 1.00 92.94 123 THR A O 1
ATOM 912 N N . ILE A 1 124 ? -6.620 -5.946 -5.655 1.00 90.00 124 ILE A N 1
ATOM 913 C CA . ILE A 1 124 ? -7.152 -7.030 -4.833 1.00 90.00 124 ILE A CA 1
ATOM 914 C C . ILE A 1 124 ? -8.405 -6.491 -4.151 1.00 90.00 124 ILE A C 1
ATOM 916 O O . ILE A 1 124 ? -8.315 -5.605 -3.308 1.00 90.00 124 ILE A O 1
ATOM 920 N N . ALA A 1 125 ? -9.580 -7.003 -4.513 1.00 85.75 125 ALA A N 1
ATOM 921 C CA . ALA A 1 125 ? -10.857 -6.435 -4.071 1.00 85.75 125 ALA A CA 1
ATOM 922 C C . ALA A 1 125 ? -11.136 -6.587 -2.563 1.00 85.75 125 ALA A C 1
ATOM 924 O O . ALA A 1 125 ? -11.978 -5.880 -2.013 1.00 85.75 125 ALA A O 1
ATOM 925 N N . SER A 1 126 ? -10.481 -7.535 -1.895 1.00 83.62 126 SER A N 1
ATOM 926 C CA . SER A 1 126 ? -10.795 -7.912 -0.513 1.00 83.62 126 SER A CA 1
ATOM 927 C C . SER A 1 126 ? -9.526 -8.176 0.289 1.00 83.62 126 SER A C 1
ATOM 929 O O . SER A 1 126 ? -9.319 -9.274 0.800 1.00 83.62 126 SER A O 1
ATOM 931 N N . ALA A 1 127 ? -8.656 -7.171 0.377 1.00 82.50 127 ALA A N 1
ATOM 932 C CA . ALA A 1 127 ? -7.510 -7.221 1.268 1.00 82.50 127 ALA A CA 1
ATOM 933 C C . ALA A 1 127 ? -7.968 -7.029 2.718 1.00 82.50 127 ALA A C 1
ATOM 935 O O . ALA A 1 127 ? -8.648 -6.058 3.043 1.00 82.50 127 ALA A O 1
ATOM 936 N N . ASP A 1 128 ? -7.590 -7.969 3.575 1.00 80.50 128 ASP A N 1
ATOM 937 C CA . ASP A 1 128 ? -7.810 -7.943 5.012 1.00 80.50 128 ASP A CA 1
ATOM 938 C C . ASP A 1 128 ? -6.805 -7.024 5.716 1.00 80.50 128 ASP A C 1
ATOM 940 O O . ASP A 1 128 ? -5.606 -7.309 5.800 1.00 80.50 128 ASP A O 1
ATOM 944 N N . ILE A 1 129 ? -7.319 -5.926 6.260 1.00 77.75 129 ILE A N 1
ATOM 945 C CA . ILE A 1 129 ? -6.555 -4.935 7.015 1.00 77.75 129 ILE A CA 1
ATOM 946 C C . ILE A 1 129 ? -6.713 -5.073 8.534 1.00 77.75 129 ILE A C 1
ATOM 948 O O . ILE A 1 129 ? -6.246 -4.218 9.286 1.00 77.75 129 ILE A O 1
ATOM 952 N N . ARG A 1 130 ? -7.321 -6.151 9.044 1.00 72.75 130 ARG A N 1
ATOM 953 C CA . ARG A 1 130 ? -7.356 -6.421 10.499 1.00 72.75 130 ARG A CA 1
ATOM 954 C C . ARG A 1 130 ? -5.960 -6.556 11.101 1.00 72.75 130 ARG A C 1
ATOM 956 O O . ARG A 1 130 ? -5.763 -6.358 12.296 1.00 72.75 130 ARG A O 1
ATOM 963 N N . ALA A 1 131 ? -4.973 -6.825 10.258 1.00 70.69 131 ALA A N 1
ATOM 964 C CA . ALA A 1 131 ? -3.572 -6.787 10.612 1.00 70.69 131 ALA A CA 1
ATOM 965 C C . ALA A 1 131 ? -3.123 -5.452 11.231 1.00 70.69 131 ALA A C 1
ATOM 967 O O . ALA A 1 131 ? -2.322 -5.447 12.164 1.00 70.69 131 ALA A O 1
ATOM 968 N N . ILE A 1 132 ? -3.696 -4.338 10.765 1.00 74.38 132 ILE A N 1
ATOM 969 C CA . ILE A 1 132 ? -3.477 -3.002 11.331 1.00 74.38 132 ILE A CA 1
ATOM 970 C C . ILE A 1 132 ? -3.983 -2.966 12.766 1.00 74.38 132 ILE A C 1
ATOM 972 O O . ILE A 1 132 ? -3.257 -2.563 13.667 1.00 74.38 132 ILE A O 1
ATOM 976 N N . MET A 1 133 ? -5.210 -3.451 12.981 1.00 76.69 133 MET A N 1
ATOM 977 C CA . MET A 1 133 ? -5.822 -3.474 14.307 1.00 76.69 133 MET A CA 1
ATOM 978 C C . MET A 1 133 ? -5.001 -4.288 15.293 1.00 76.69 133 MET A C 1
ATOM 980 O O . MET A 1 133 ? -4.881 -3.887 16.439 1.00 76.69 133 MET A O 1
ATOM 984 N N . LYS A 1 134 ? -4.428 -5.409 14.847 1.00 79.44 134 LYS A N 1
ATOM 985 C CA . LYS A 1 134 ? -3.577 -6.254 15.684 1.00 79.44 134 LYS A CA 1
ATOM 986 C C . LYS A 1 134 ? -2.222 -5.608 15.971 1.00 79.44 134 LYS A C 1
ATOM 988 O O . LYS A 1 134 ? -1.717 -5.712 17.082 1.00 79.44 134 LYS A O 1
ATOM 993 N N . ARG A 1 135 ? -1.607 -4.972 14.971 1.00 80.75 135 ARG A N 1
ATOM 994 C CA . ARG A 1 135 ? -0.295 -4.332 15.127 1.00 80.75 135 ARG A CA 1
ATOM 995 C C . ARG A 1 135 ? -0.366 -3.120 16.053 1.00 80.75 135 ARG A C 1
ATOM 997 O O . ARG A 1 135 ? 0.493 -2.967 16.915 1.00 80.75 135 ARG A O 1
ATOM 1004 N N . ASP A 1 136 ? -1.403 -2.305 15.889 1.00 84.62 136 ASP A N 1
ATOM 1005 C CA . ASP A 1 136 ? -1.553 -1.021 16.574 1.00 84.62 136 ASP A CA 1
ATOM 1006 C C . ASP A 1 136 ? -2.600 -1.101 17.707 1.00 84.62 136 ASP A C 1
ATOM 1008 O O . ASP A 1 136 ? -3.093 -0.080 18.185 1.00 84.62 136 ASP A O 1
ATOM 1012 N N . GLU A 1 137 ? -2.934 -2.315 18.168 1.00 85.25 137 GLU A N 1
ATOM 1013 C CA . GLU A 1 137 ? -4.050 -2.594 19.086 1.00 85.25 137 GLU A CA 1
ATOM 1014 C C . GLU A 1 137 ? -4.005 -1.738 20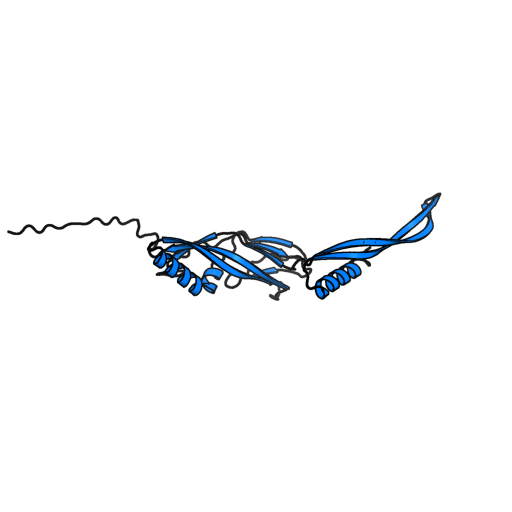.352 1.00 85.25 137 GLU A C 1
ATOM 1016 O O . GLU A 1 137 ? -4.992 -1.099 20.709 1.00 85.25 137 GLU A O 1
ATOM 1021 N N . ALA A 1 138 ? -2.845 -1.668 21.010 1.00 87.38 138 ALA A N 1
ATOM 1022 C CA . ALA A 1 138 ? -2.680 -0.892 22.236 1.00 87.38 138 ALA A CA 1
ATOM 1023 C C . ALA A 1 138 ? -2.897 0.615 22.005 1.00 87.38 138 ALA A C 1
ATOM 1025 O O . ALA A 1 138 ? -3.489 1.299 22.843 1.00 87.38 138 ALA A O 1
ATOM 1026 N N . ALA A 1 139 ? -2.452 1.132 20.856 1.00 88.50 139 ALA A N 1
ATOM 1027 C CA . ALA A 1 139 ? -2.636 2.532 20.489 1.00 88.50 139 ALA A CA 1
ATOM 1028 C C . ALA A 1 139 ? -4.103 2.829 20.146 1.00 88.50 139 ALA A C 1
ATOM 1030 O O . ALA A 1 139 ? -4.641 3.857 20.562 1.00 88.50 139 ALA A O 1
ATOM 1031 N N . ILE A 1 140 ? -4.766 1.911 19.438 1.00 89.00 140 ILE A N 1
ATOM 1032 C CA . ILE A 1 140 ? -6.193 1.991 19.115 1.00 89.00 140 ILE A CA 1
ATOM 1033 C C . ILE A 1 140 ? -7.034 1.938 20.393 1.00 89.00 140 ILE A C 1
ATOM 1035 O O . ILE A 1 140 ? -7.901 2.791 20.574 1.00 89.00 140 ILE A O 1
ATOM 1039 N N . LEU A 1 141 ? -6.746 1.005 21.304 1.00 89.88 141 LEU A N 1
ATOM 1040 C CA . LEU A 1 141 ? -7.432 0.879 22.588 1.00 89.88 141 LEU A CA 1
ATOM 1041 C C . LEU A 1 141 ? -7.287 2.156 23.417 1.00 89.88 141 LEU A C 1
ATOM 1043 O O . LEU A 1 141 ? -8.290 2.725 23.837 1.00 89.88 141 LEU A O 1
ATOM 1047 N N . SER A 1 142 ? -6.057 2.646 23.592 1.00 90.31 142 SER A N 1
ATOM 1048 C CA . SER A 1 142 ? -5.788 3.889 24.323 1.00 90.31 142 SER A CA 1
ATOM 1049 C C . SER A 1 142 ? -6.564 5.070 23.734 1.00 90.31 142 SER A C 1
ATOM 1051 O O . SER A 1 142 ? -7.249 5.799 24.457 1.00 90.31 142 SER A O 1
ATOM 1053 N N . ARG A 1 143 ? -6.546 5.213 22.401 1.00 89.50 143 ARG A N 1
ATOM 1054 C CA . ARG A 1 143 ? -7.286 6.265 21.697 1.00 89.50 143 ARG A CA 1
ATOM 1055 C C . ARG A 1 143 ? -8.793 6.128 21.889 1.00 89.50 143 ARG A C 1
ATOM 1057 O O . ARG A 1 143 ? -9.441 7.123 22.211 1.00 89.50 143 ARG A O 1
ATOM 1064 N N . CYS A 1 144 ? -9.356 4.938 21.693 1.00 90.50 144 CYS A N 1
ATOM 1065 C CA . CYS A 1 144 ? -10.788 4.702 21.846 1.00 90.50 144 CYS A CA 1
ATOM 1066 C C . CYS A 1 144 ? -11.251 4.994 23.276 1.00 90.50 144 CYS A C 1
ATOM 1068 O O . CYS A 1 144 ? -12.192 5.765 23.453 1.00 90.50 144 CYS A O 1
ATOM 1070 N N . THR A 1 145 ? -10.560 4.458 24.286 1.00 91.31 145 THR A N 1
ATOM 1071 C CA . THR A 1 145 ? -10.880 4.687 25.701 1.00 91.31 145 THR A CA 1
ATOM 1072 C C . THR A 1 145 ? -10.804 6.171 26.046 1.00 91.31 145 THR A C 1
ATOM 1074 O O . THR A 1 145 ? -11.790 6.739 26.509 1.00 91.31 145 THR A O 1
ATOM 1077 N N . SER A 1 146 ? -9.695 6.840 25.714 1.00 91.62 146 SER A N 1
ATOM 1078 C CA . SER A 1 146 ? -9.524 8.273 25.983 1.00 91.62 146 SER A CA 1
ATOM 1079 C C . SER A 1 146 ? -10.596 9.128 25.301 1.00 91.62 146 SER A C 1
ATOM 1081 O O . SER A 1 146 ? -11.125 10.060 25.906 1.00 91.62 146 SER A O 1
ATOM 1083 N N . THR A 1 147 ? -10.965 8.792 24.062 1.00 92.12 147 THR A N 1
ATOM 1084 C CA . THR A 1 147 ? -11.984 9.538 23.314 1.00 92.12 147 THR A CA 1
ATOM 1085 C C . THR A 1 147 ? -13.372 9.355 23.933 1.00 92.12 147 THR A C 1
ATOM 1087 O O . THR A 1 147 ? -14.109 10.332 24.072 1.00 92.12 147 THR A O 1
ATOM 1090 N N . LEU A 1 148 ? -13.737 8.130 24.322 1.00 92.50 148 LEU A N 1
ATOM 1091 C CA . LEU A 1 148 ? -15.012 7.835 24.983 1.00 92.50 148 LEU A CA 1
ATOM 1092 C C . LEU A 1 148 ? -15.099 8.519 26.356 1.00 92.50 148 LEU A C 1
ATOM 1094 O O . LEU A 1 148 ? -16.109 9.154 26.665 1.00 92.50 148 LEU A O 1
ATOM 1098 N N . ASP A 1 149 ? -14.026 8.451 27.148 1.00 92.75 149 ASP A N 1
ATOM 1099 C CA . ASP A 1 149 ? -13.932 9.064 28.478 1.00 92.75 149 ASP A CA 1
ATOM 1100 C C . ASP A 1 149 ? -14.051 10.587 28.412 1.00 92.75 149 ASP A C 1
ATOM 1102 O O . ASP A 1 149 ? -14.845 11.181 29.143 1.00 92.75 149 ASP A O 1
ATOM 1106 N N . TYR A 1 150 ? -13.311 11.217 27.495 1.00 93.31 150 TYR A N 1
ATOM 1107 C CA . TYR A 1 150 ? -13.324 12.666 27.310 1.00 93.31 150 TYR A CA 1
ATOM 1108 C C . TYR A 1 150 ? -14.709 13.183 26.906 1.00 93.31 150 TYR A C 1
ATOM 1110 O O . TYR A 1 150 ? -15.201 14.160 27.471 1.00 93.31 150 TYR A O 1
ATOM 1118 N N . ASN A 1 151 ? -15.358 12.506 25.954 1.00 92.50 151 ASN A N 1
ATOM 1119 C CA . ASN A 1 151 ? -16.673 12.910 25.454 1.00 92.50 151 ASN A CA 1
ATOM 1120 C C . ASN A 1 151 ? -17.827 12.457 26.362 1.00 92.50 151 ASN A C 1
ATOM 1122 O O . ASN A 1 151 ? -18.951 12.917 26.177 1.00 92.50 151 ASN A O 1
ATOM 1126 N N . LYS A 1 152 ? -17.565 11.583 27.345 1.00 91.38 152 LYS A N 1
ATOM 1127 C CA . LYS A 1 152 ? -18.571 10.989 28.242 1.00 91.38 152 LYS A CA 1
ATOM 1128 C C . LYS A 1 152 ? -19.700 10.288 27.475 1.00 91.38 152 LYS A C 1
ATOM 1130 O O . LYS A 1 152 ? -20.869 10.407 27.834 1.00 91.38 152 LYS A O 1
ATOM 1135 N N . VAL A 1 153 ? -19.341 9.564 26.416 1.00 89.12 153 VAL A N 1
ATOM 1136 C CA . VAL A 1 153 ? -20.277 8.812 25.566 1.00 89.12 153 VAL A CA 1
ATOM 1137 C C . VAL A 1 153 ? -19.927 7.328 25.545 1.00 89.12 153 VAL A C 1
ATOM 1139 O O . VAL A 1 153 ? -18.786 6.940 25.776 1.00 89.12 153 VAL A O 1
ATOM 1142 N N . GLU A 1 154 ? -20.917 6.497 25.228 1.00 87.69 154 GLU A N 1
ATOM 1143 C CA . GLU A 1 154 ? -20.764 5.038 25.142 1.00 87.69 154 GLU A CA 1
ATOM 1144 C C . GLU A 1 154 ? -20.351 4.552 23.743 1.00 87.69 154 GLU A C 1
ATOM 1146 O O . GLU A 1 154 ? -19.906 3.413 23.586 1.00 87.69 154 GLU A O 1
ATOM 1151 N N . SER A 1 155 ? -20.492 5.409 22.726 1.00 90.69 155 SER A N 1
ATOM 1152 C CA . SER A 1 155 ? -20.109 5.137 21.342 1.00 90.69 155 SER A CA 1
ATOM 1153 C C . SER A 1 155 ? -19.671 6.417 20.637 1.00 90.69 155 SER A C 1
ATOM 1155 O O . SER A 1 155 ? -20.309 7.461 20.794 1.00 90.69 155 SER A O 1
ATOM 1157 N N . ILE A 1 156 ? -18.590 6.346 19.855 1.00 91.75 156 ILE A N 1
ATOM 1158 C CA . ILE A 1 156 ? -18.127 7.465 19.031 1.00 91.75 156 ILE A CA 1
ATOM 1159 C C . ILE A 1 156 ? -17.388 6.997 17.776 1.00 91.75 156 ILE A C 1
ATOM 1161 O O . ILE A 1 156 ? -16.617 6.037 17.799 1.00 91.75 156 ILE A O 1
ATOM 1165 N N . ASN A 1 157 ? -17.593 7.723 16.677 1.00 91.94 157 ASN A N 1
ATOM 1166 C CA . ASN A 1 157 ? -16.796 7.558 15.469 1.00 91.94 157 ASN A CA 1
ATOM 1167 C C . ASN A 1 157 ? -15.503 8.367 15.580 1.00 91.94 157 ASN A C 1
ATOM 1169 O O . ASN A 1 157 ? -15.523 9.559 15.877 1.00 91.94 157 ASN A O 1
ATOM 1173 N N . THR A 1 158 ? -14.381 7.725 15.291 1.00 89.31 158 THR A N 1
ATOM 1174 C CA . THR A 1 158 ? -13.060 8.344 15.236 1.00 89.31 158 THR A CA 1
ATOM 1175 C C . THR A 1 158 ? -12.269 7.754 14.071 1.00 89.31 158 THR A C 1
ATOM 1177 O O . THR A 1 158 ? -12.758 6.913 13.313 1.00 89.31 158 THR A O 1
ATOM 1180 N N . VAL A 1 159 ? -11.049 8.228 13.890 1.00 88.81 159 VAL A N 1
ATOM 1181 C CA . VAL A 1 159 ? -10.096 7.683 12.919 1.00 88.81 159 VAL A CA 1
ATOM 1182 C C . VAL A 1 159 ? -8.863 7.190 13.661 1.00 88.81 159 VAL A C 1
ATOM 1184 O O . VAL A 1 159 ? -8.703 7.498 14.831 1.00 88.81 159 VAL A O 1
ATOM 1187 N N . HIS A 1 160 ? -8.000 6.414 13.026 1.00 86.19 160 HIS A N 1
ATOM 1188 C CA . HIS A 1 160 ? -6.678 6.069 13.528 1.00 86.19 160 HIS A CA 1
ATOM 1189 C C . HIS A 1 160 ? -5.699 6.122 12.364 1.00 86.19 160 HIS A C 1
ATOM 1191 O O . HIS A 1 160 ? -5.838 5.373 11.398 1.00 86.19 160 HIS A O 1
ATOM 1197 N N . ASP A 1 161 ? -4.745 7.043 12.445 1.00 88.00 161 ASP A N 1
ATOM 1198 C CA . ASP A 1 161 ? -3.698 7.183 11.445 1.00 88.00 161 ASP A CA 1
ATOM 1199 C C . ASP A 1 161 ? -2.643 6.102 11.684 1.00 88.00 161 ASP A C 1
ATOM 1201 O O . ASP A 1 161 ? -2.071 6.006 12.769 1.00 88.00 161 ASP A O 1
ATOM 1205 N N . ALA A 1 162 ? -2.398 5.290 10.664 1.00 82.25 162 ALA A N 1
ATOM 1206 C CA . ALA A 1 162 ? -1.452 4.191 10.677 1.00 82.25 162 ALA A CA 1
ATOM 1207 C C . ALA A 1 162 ? -0.503 4.300 9.479 1.00 82.25 162 ALA A C 1
ATOM 1209 O O . ALA A 1 162 ? -0.844 4.841 8.428 1.00 82.25 162 ALA A O 1
ATOM 1210 N N . GLN A 1 163 ? 0.698 3.749 9.620 1.00 86.25 163 GLN A N 1
ATOM 1211 C CA . GLN A 1 163 ? 1.643 3.597 8.513 1.00 86.25 163 GLN A CA 1
ATOM 1212 C C . GLN A 1 163 ? 1.800 2.124 8.182 1.00 86.25 163 GLN A C 1
ATOM 1214 O O . GLN A 1 163 ? 2.156 1.334 9.052 1.00 86.25 163 GLN A O 1
ATOM 1219 N N . LEU A 1 164 ? 1.523 1.726 6.948 1.00 84.44 164 LEU A N 1
ATOM 1220 C CA . LEU A 1 164 ? 1.487 0.327 6.539 1.00 84.44 164 LEU A CA 1
ATOM 1221 C C . LEU A 1 164 ? 2.672 0.015 5.641 1.00 84.44 164 LEU A C 1
ATOM 1223 O O . LEU A 1 164 ? 2.665 0.435 4.486 1.00 84.44 164 LEU A O 1
ATOM 1227 N N . PRO A 1 165 ? 3.683 -0.721 6.136 1.00 88.00 165 PRO A N 1
ATOM 1228 C CA . PRO A 1 165 ? 4.671 -1.307 5.251 1.00 88.00 165 PRO A CA 1
ATOM 1229 C C . PRO A 1 165 ? 3.939 -2.225 4.277 1.00 88.00 165 PRO A C 1
ATOM 1231 O O . PRO A 1 165 ? 3.053 -2.961 4.688 1.00 88.00 165 PRO A O 1
ATOM 1234 N N . VAL A 1 166 ? 4.285 -2.203 3.005 1.00 89.19 166 VAL A N 1
ATOM 1235 C CA . VAL A 1 166 ? 3.789 -3.151 2.011 1.00 89.19 166 VAL A CA 1
ATOM 1236 C C . VAL A 1 166 ? 4.980 -3.594 1.189 1.00 89.19 166 VAL A C 1
ATOM 1238 O O . VAL A 1 166 ? 5.802 -2.765 0.795 1.00 89.19 166 VAL A O 1
ATOM 1241 N N . THR A 1 167 ? 5.086 -4.893 0.939 1.00 91.12 167 THR A N 1
ATOM 1242 C CA . THR A 1 167 ? 6.128 -5.449 0.076 1.00 91.12 167 THR A CA 1
ATOM 1243 C C . THR A 1 167 ? 5.511 -6.194 -1.088 1.00 91.12 167 THR A C 1
ATOM 1245 O O . THR A 1 167 ? 4.430 -6.767 -0.966 1.00 91.12 167 THR A O 1
ATOM 1248 N N . VAL A 1 168 ? 6.207 -6.196 -2.218 1.00 91.75 168 VAL A N 1
ATOM 1249 C CA . VAL A 1 168 ? 5.961 -7.155 -3.295 1.00 91.75 168 VAL A CA 1
ATOM 1250 C C . VAL A 1 168 ? 7.114 -8.144 -3.351 1.00 91.75 168 VAL A C 1
ATOM 1252 O O . VAL A 1 168 ? 8.279 -7.773 -3.157 1.00 91.75 168 VAL A O 1
ATOM 1255 N N . ASN A 1 169 ? 6.775 -9.406 -3.587 1.00 91.75 169 ASN A N 1
ATOM 1256 C CA . ASN A 1 169 ? 7.697 -10.518 -3.445 1.00 91.75 169 ASN A CA 1
ATOM 1257 C C . ASN A 1 169 ? 7.745 -11.342 -4.742 1.00 91.75 169 ASN A C 1
ATOM 1259 O O . ASN A 1 169 ? 6.735 -11.506 -5.438 1.00 91.75 169 ASN A O 1
ATOM 1263 N N . ARG A 1 170 ? 8.928 -11.882 -5.042 1.00 90.38 170 ARG A N 1
ATOM 1264 C CA . ARG A 1 170 ? 9.174 -12.856 -6.114 1.00 90.38 170 ARG A CA 1
ATOM 1265 C C . ARG A 1 170 ? 8.501 -14.205 -5.811 1.00 90.38 170 ARG A C 1
ATOM 1267 O O . ARG A 1 170 ? 8.139 -14.461 -4.658 1.00 90.38 170 ARG A O 1
ATOM 1274 N N . PRO A 1 171 ? 8.396 -15.112 -6.804 1.00 86.94 171 PRO A N 1
ATOM 1275 C CA . PRO A 1 171 ? 7.930 -16.485 -6.582 1.00 86.94 171 PRO A CA 1
ATOM 1276 C C . PRO A 1 171 ? 8.722 -17.271 -5.522 1.00 86.94 171 PRO A C 1
ATOM 1278 O O . PRO A 1 171 ? 8.159 -18.142 -4.867 1.00 86.94 171 PRO A O 1
ATOM 1281 N N . ASP A 1 172 ? 10.009 -16.961 -5.336 1.00 88.56 172 ASP A N 1
ATOM 1282 C CA . ASP A 1 172 ? 10.880 -17.571 -4.318 1.00 88.56 172 ASP A CA 1
ATOM 1283 C C . ASP A 1 172 ? 10.710 -16.956 -2.910 1.00 88.56 172 ASP A C 1
ATOM 1285 O O . ASP A 1 172 ? 11.342 -17.403 -1.953 1.00 88.56 172 ASP A O 1
ATOM 1289 N N . GLY A 1 173 ? 9.851 -15.939 -2.773 1.00 84.88 173 GLY A N 1
ATOM 1290 C CA . GLY A 1 173 ? 9.587 -15.221 -1.529 1.00 84.88 173 GLY A CA 1
ATOM 1291 C C . GLY A 1 173 ? 10.504 -14.022 -1.265 1.00 84.88 173 GLY A C 1
ATOM 1292 O O . GLY A 1 173 ? 10.286 -13.317 -0.279 1.00 84.88 173 GLY A O 1
ATOM 1293 N N . ALA A 1 174 ? 11.493 -13.742 -2.121 1.00 89.44 174 ALA A N 1
ATOM 1294 C CA . ALA A 1 174 ? 12.373 -12.590 -1.951 1.00 89.44 174 ALA A CA 1
ATOM 1295 C C . ALA A 1 174 ? 11.626 -11.265 -2.178 1.00 89.44 174 ALA A C 1
ATOM 1297 O O . ALA A 1 174 ? 10.881 -11.113 -3.146 1.00 89.44 174 ALA A O 1
ATOM 1298 N N . VAL A 1 175 ? 11.858 -10.277 -1.311 1.00 90.31 175 VAL A N 1
ATOM 1299 C CA . VAL A 1 175 ? 11.295 -8.925 -1.464 1.00 90.31 175 VAL A CA 1
ATOM 1300 C C . VAL A 1 175 ? 11.996 -8.205 -2.617 1.00 90.31 175 VAL A C 1
ATOM 1302 O O . VAL A 1 175 ? 13.220 -8.081 -2.605 1.00 90.31 175 VAL A O 1
ATOM 1305 N N . VAL A 1 176 ? 11.228 -7.699 -3.587 1.00 89.31 176 VAL A N 1
ATOM 1306 C CA . VAL A 1 176 ? 11.774 -6.908 -4.712 1.00 89.31 176 VAL A CA 1
ATOM 1307 C C . VAL A 1 176 ? 11.591 -5.413 -4.531 1.00 89.31 176 VAL A C 1
ATOM 1309 O O . VAL A 1 176 ? 12.406 -4.621 -4.992 1.00 89.31 176 VAL A O 1
ATOM 1312 N N . ALA A 1 177 ? 10.521 -5.014 -3.852 1.00 89.19 177 ALA A N 1
ATOM 1313 C CA . ALA A 1 177 ? 10.265 -3.628 -3.519 1.00 89.19 177 ALA A CA 1
ATOM 1314 C C . ALA A 1 177 ? 9.406 -3.542 -2.264 1.00 89.19 177 ALA A C 1
ATOM 1316 O O . ALA A 1 177 ? 8.600 -4.428 -1.964 1.00 89.19 177 ALA A O 1
ATOM 1317 N N . SER A 1 178 ? 9.574 -2.439 -1.549 1.00 90.62 178 SER A N 1
ATOM 1318 C CA . SER A 1 178 ? 8.784 -2.099 -0.381 1.00 90.62 178 SER A CA 1
ATOM 1319 C C . SER A 1 178 ? 8.383 -0.633 -0.422 1.00 90.62 178 SER A C 1
ATOM 1321 O O . SER A 1 178 ? 9.036 0.203 -1.048 1.00 90.62 178 SER A O 1
ATOM 1323 N N . THR A 1 179 ? 7.271 -0.332 0.231 1.00 90.00 179 THR A N 1
ATOM 1324 C CA . THR A 1 179 ? 6.790 1.028 0.443 1.00 90.00 179 THR A CA 1
ATOM 1325 C C . THR A 1 179 ? 6.080 1.109 1.788 1.00 90.00 179 THR A C 1
ATOM 1327 O O . THR A 1 179 ? 5.723 0.081 2.362 1.00 90.00 179 THR A O 1
ATOM 1330 N N . THR A 1 180 ? 5.865 2.320 2.289 1.00 88.75 180 THR A N 1
ATOM 1331 C CA . THR A 1 180 ? 5.055 2.561 3.485 1.00 88.75 180 THR A CA 1
ATOM 1332 C C . THR A 1 180 ? 3.896 3.467 3.110 1.00 88.75 180 THR A C 1
ATOM 1334 O O . THR A 1 180 ? 4.098 4.599 2.678 1.00 88.75 180 THR A O 1
ATOM 1337 N N . VAL A 1 181 ? 2.677 2.967 3.286 1.00 86.75 181 VAL A N 1
ATOM 1338 C CA . VAL A 1 181 ? 1.445 3.657 2.906 1.00 86.75 181 VAL A CA 1
ATOM 1339 C C . VAL A 1 181 ? 0.836 4.322 4.140 1.00 86.75 181 VAL A C 1
ATOM 1341 O O . VAL A 1 181 ? 0.541 3.619 5.112 1.00 86.75 181 VAL A O 1
ATOM 1344 N N . PRO A 1 182 ? 0.626 5.649 4.149 1.00 86.25 182 PRO A N 1
ATOM 1345 C CA . PRO A 1 182 ? -0.199 6.278 5.170 1.00 86.25 182 PRO A CA 1
ATOM 1346 C C . PRO A 1 182 ? -1.653 5.822 5.001 1.00 86.25 182 PRO A C 1
ATOM 1348 O O . PRO A 1 182 ? -2.203 5.858 3.902 1.00 86.25 182 PRO A O 1
ATOM 1351 N N . TYR A 1 183 ? -2.278 5.389 6.089 1.00 84.44 183 TYR A N 1
ATOM 1352 C CA . TYR A 1 183 ? -3.629 4.847 6.087 1.00 84.44 183 TYR A CA 1
ATOM 1353 C C . TYR A 1 183 ? -4.458 5.413 7.233 1.00 84.44 183 TYR A C 1
ATOM 1355 O O . TYR A 1 183 ? -4.006 5.447 8.373 1.00 84.44 183 TYR A O 1
ATOM 1363 N N . GLN A 1 184 ? -5.696 5.810 6.939 1.00 86.56 184 GLN A N 1
ATOM 1364 C CA . GLN A 1 184 ? -6.657 6.235 7.951 1.00 86.56 184 GLN A CA 1
ATOM 1365 C C . GLN A 1 184 ? -7.683 5.136 8.181 1.00 86.56 184 GLN A C 1
ATOM 1367 O O . GLN A 1 184 ? -8.591 4.929 7.374 1.00 86.56 184 GLN A O 1
ATOM 1372 N N . LEU A 1 185 ? -7.553 4.448 9.309 1.00 85.88 185 LEU A N 1
ATOM 1373 C CA . LEU A 1 185 ? -8.518 3.453 9.739 1.00 85.88 185 LEU A CA 1
ATOM 1374 C C . LEU A 1 185 ? -9.706 4.155 10.399 1.00 85.88 185 LEU A C 1
ATOM 1376 O O . LEU A 1 185 ? -9.558 4.788 11.442 1.00 85.88 185 LEU A O 1
ATOM 1380 N N . GLY A 1 186 ? -10.897 4.047 9.816 1.00 87.88 186 GLY A N 1
ATOM 1381 C CA . GLY A 1 186 ? -12.117 4.474 10.489 1.00 87.88 186 GLY A CA 1
ATOM 1382 C C . GLY A 1 186 ? -12.436 3.547 11.660 1.00 87.88 186 GLY A C 1
ATOM 1383 O O . GLY A 1 186 ? -12.397 2.326 11.515 1.00 87.88 186 GLY A O 1
ATOM 1384 N N . LEU A 1 187 ? -12.810 4.112 12.802 1.00 88.44 187 LEU A N 1
ATOM 1385 C CA . LEU A 1 187 ? -13.176 3.356 13.995 1.00 88.44 187 LEU A CA 1
ATOM 1386 C C . LEU A 1 187 ? -14.526 3.823 14.532 1.00 88.44 187 LEU A C 1
ATOM 1388 O O . LEU A 1 187 ? -14.789 5.021 14.616 1.00 88.44 187 LEU A O 1
ATOM 1392 N N . THR A 1 188 ? -15.355 2.876 14.943 1.00 89.94 188 THR A N 1
ATOM 1393 C CA . THR A 1 188 ? -16.508 3.120 15.811 1.00 89.94 188 THR A CA 1
ATOM 1394 C C . THR A 1 188 ? -16.166 2.514 17.164 1.00 89.94 188 THR A C 1
ATOM 1396 O O . THR A 1 188 ? -16.271 1.305 17.351 1.00 89.94 188 THR A O 1
ATOM 1399 N N . CYS A 1 189 ? -15.677 3.343 18.084 1.00 89.88 189 CYS A N 1
ATOM 1400 C CA . CYS A 1 189 ? -15.306 2.911 19.427 1.00 89.88 189 CYS A CA 1
ATOM 1401 C C . CYS A 1 189 ? -16.574 2.755 20.268 1.00 89.88 189 CYS A C 1
ATOM 1403 O O . CYS A 1 189 ? -17.371 3.691 20.320 1.00 89.88 189 CYS A O 1
ATOM 1405 N N . THR A 1 190 ? -16.747 1.626 20.951 1.00 88.81 190 THR A N 1
ATOM 1406 C CA . THR A 1 190 ? -17.918 1.350 21.798 1.00 88.81 190 THR A CA 1
ATOM 1407 C C . THR A 1 190 ? -17.507 0.754 23.139 1.00 88.81 190 THR A C 1
ATOM 1409 O O . THR A 1 190 ? -16.589 -0.062 23.193 1.00 88.81 190 THR A O 1
ATOM 1412 N N . ARG A 1 191 ? -18.215 1.101 24.218 1.00 83.88 191 ARG A N 1
ATOM 1413 C CA . ARG A 1 191 ? -18.125 0.390 25.512 1.00 83.88 191 ARG A CA 1
ATOM 1414 C C . ARG A 1 191 ? -19.135 -0.749 25.638 1.00 83.88 191 ARG A C 1
ATOM 1416 O O . ARG A 1 191 ? -18.933 -1.674 26.420 1.00 83.88 191 ARG A O 1
ATOM 1423 N N . VAL A 1 192 ? -20.233 -0.669 24.892 1.00 67.56 192 VAL A N 1
ATOM 1424 C CA . VAL A 1 192 ? -21.357 -1.601 24.978 1.00 67.56 192 VAL A CA 1
ATOM 1425 C C . VAL A 1 192 ? -21.445 -2.387 23.666 1.00 67.56 192 VAL A C 1
ATOM 1427 O O . VAL A 1 192 ? -21.463 -1.760 22.606 1.00 67.56 192 VAL A O 1
ATOM 1430 N N . PRO A 1 193 ? -21.517 -3.731 23.691 1.00 53.34 193 PRO A N 1
ATOM 1431 C CA . PRO A 1 193 ? -21.651 -4.513 22.468 1.00 53.34 193 PRO A CA 1
ATOM 1432 C C . PRO A 1 193 ? -22.973 -4.181 21.750 1.00 53.34 193 PRO A C 1
ATOM 1434 O O . PRO A 1 193 ? -23.980 -3.921 22.421 1.00 53.34 193 PRO A O 1
ATOM 1437 N N . PRO A 1 194 ? -23.038 -4.278 20.405 1.00 51.81 194 PRO A N 1
ATOM 1438 C CA . PRO A 1 194 ? -24.220 -3.936 19.596 1.00 51.81 194 PRO A CA 1
ATOM 1439 C C . PRO A 1 194 ? -25.477 -4.805 19.840 1.00 51.81 194 PRO A C 1
ATOM 1441 O O . PRO A 1 194 ? -26.446 -4.720 19.094 1.00 51.81 194 PRO A O 1
ATOM 1444 N N . LEU A 1 195 ? -25.506 -5.623 20.897 1.00 47.78 195 LEU A N 1
ATOM 1445 C CA . LEU A 1 195 ? -26.650 -6.446 21.305 1.00 47.78 195 LEU A CA 1
ATOM 1446 C C . LEU A 1 195 ? -27.402 -5.913 22.539 1.00 47.78 195 LEU A C 1
ATOM 1448 O O . LEU A 1 195 ? -28.482 -6.413 22.841 1.00 47.78 195 LEU A O 1
ATOM 1452 N N . ALA A 1 196 ? -26.895 -4.898 23.246 1.00 44.75 196 ALA A N 1
ATOM 1453 C CA . ALA A 1 196 ? -27.548 -4.407 24.468 1.00 44.75 196 ALA A CA 1
ATOM 1454 C C . ALA A 1 196 ? -28.707 -3.417 24.226 1.00 44.75 196 ALA A C 1
ATOM 1456 O O . ALA A 1 196 ? -29.402 -3.052 25.168 1.00 44.75 196 ALA A O 1
ATOM 1457 N N . VAL A 1 197 ? -28.958 -2.997 22.980 1.00 43.62 197 VAL A N 1
ATOM 1458 C CA . VAL A 1 197 ? -30.057 -2.063 22.652 1.00 43.62 197 VAL A CA 1
ATOM 1459 C C . VAL A 1 197 ? -31.416 -2.782 22.505 1.00 43.62 197 VAL A C 1
ATOM 1461 O O . VAL A 1 197 ? -32.445 -2.133 22.354 1.00 43.62 197 VAL A O 1
ATOM 1464 N N . ALA A 1 198 ? -31.467 -4.116 22.609 1.00 39.97 198 ALA A N 1
ATOM 1465 C CA . ALA A 1 198 ? -32.693 -4.897 22.393 1.00 39.97 198 ALA A CA 1
ATOM 1466 C C . ALA A 1 198 ? -33.376 -5.4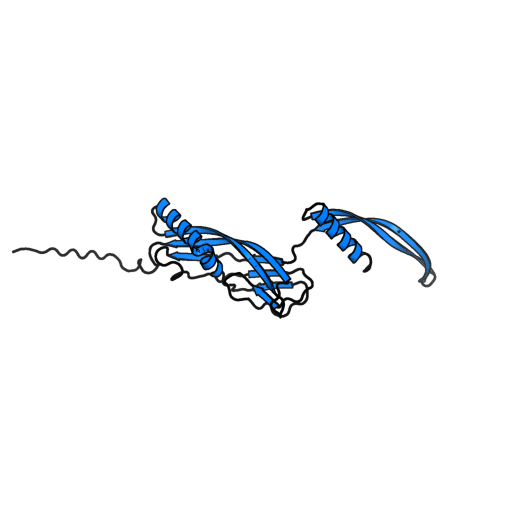38 23.664 1.00 39.97 198 ALA A C 1
ATOM 1468 O O . ALA A 1 198 ? -34.305 -6.234 23.548 1.00 39.97 198 ALA A O 1
ATOM 1469 N N . ILE A 1 199 ? -32.978 -5.025 24.872 1.00 39.47 199 ILE A N 1
ATOM 1470 C CA . ILE A 1 199 ? -33.743 -5.356 26.084 1.00 39.47 199 ILE A CA 1
ATOM 1471 C C . ILE A 1 199 ? -34.051 -4.058 26.812 1.00 39.47 199 ILE A C 1
ATOM 1473 O O . ILE A 1 199 ? -33.247 -3.536 27.581 1.00 39.47 199 ILE A O 1
ATOM 1477 N N . GLY A 1 200 ? -35.237 -3.525 26.517 1.00 37.44 200 GLY A N 1
ATOM 1478 C CA . GLY A 1 200 ? -35.825 -2.447 27.287 1.00 37.44 200 GLY A CA 1
ATOM 1479 C C . GLY A 1 200 ? -35.779 -2.800 28.769 1.00 37.44 200 GLY A C 1
ATOM 1480 O O . GLY A 1 200 ? -36.184 -3.892 29.177 1.00 37.44 200 GLY A O 1
ATOM 1481 N N . TYR A 1 201 ? -35.275 -1.870 29.573 1.00 37.28 201 TYR A N 1
ATOM 1482 C CA . TYR A 1 201 ? -35.431 -1.912 31.016 1.00 37.28 201 TYR A CA 1
ATOM 1483 C C . TYR A 1 201 ? -36.929 -1.854 31.325 1.00 37.28 201 TYR A C 1
ATOM 1485 O O . TYR A 1 201 ? -37.513 -0.785 31.478 1.00 37.28 201 TYR A O 1
ATOM 1493 N N . THR A 1 202 ? -37.569 -3.019 31.396 1.00 39.53 202 THR A N 1
ATOM 1494 C CA . THR A 1 202 ? -38.890 -3.135 32.002 1.00 39.53 202 THR A CA 1
ATOM 1495 C C . THR A 1 202 ? -38.638 -3.080 33.499 1.00 39.53 202 THR A C 1
ATOM 1497 O O . THR A 1 202 ? -38.201 -4.054 34.110 1.00 39.53 202 THR A O 1
ATOM 1500 N N . ARG A 1 203 ? -38.810 -1.894 34.083 1.00 37.81 203 ARG A N 1
ATOM 1501 C CA . ARG A 1 203 ? -38.794 -1.705 35.531 1.00 37.81 203 ARG A CA 1
ATOM 1502 C C . ARG A 1 203 ? -40.026 -2.426 36.081 1.00 37.81 203 ARG A C 1
ATOM 1504 O O . ARG A 1 203 ? -41.131 -1.912 35.968 1.00 37.81 203 ARG A O 1
ATOM 1511 N N . ILE A 1 204 ? -39.856 -3.636 36.613 1.00 38.78 204 ILE A N 1
ATOM 1512 C CA . ILE A 1 204 ? -40.926 -4.291 37.369 1.00 38.78 204 ILE A CA 1
ATOM 1513 C C . ILE A 1 204 ? -40.846 -3.750 38.795 1.00 38.78 204 ILE A C 1
ATOM 1515 O O . ILE A 1 204 ? -40.002 -4.164 39.588 1.00 38.78 204 ILE A O 1
ATOM 1519 N N . GLU A 1 205 ? -41.683 -2.759 39.087 1.00 35.28 205 GLU A N 1
ATOM 1520 C CA . GLU A 1 205 ? -41.929 -2.293 40.449 1.00 35.28 205 GLU A CA 1
ATOM 1521 C C . GLU A 1 205 ? -42.832 -3.317 41.146 1.00 35.28 205 GLU A C 1
ATOM 1523 O O . GLU A 1 205 ? -43.991 -3.493 40.774 1.00 35.28 205 GLU A O 1
ATOM 1528 N N . TYR A 1 206 ? -42.300 -4.020 42.146 1.00 37.12 206 TYR A N 1
ATOM 1529 C CA . TYR A 1 206 ? -43.120 -4.820 43.049 1.00 37.12 206 TYR A CA 1
ATOM 1530 C C . TYR A 1 206 ? -43.466 -3.972 44.271 1.00 37.12 206 TYR A C 1
ATOM 1532 O O . TYR A 1 206 ? -42.613 -3.698 45.115 1.00 37.12 206 TYR A O 1
ATOM 1540 N N . SER A 1 207 ? -44.730 -3.568 44.366 1.00 39.91 207 SER A N 1
ATOM 1541 C CA . SER A 1 207 ? -45.315 -3.008 45.581 1.00 39.91 207 SER A CA 1
ATOM 1542 C C . SER A 1 207 ? -45.712 -4.160 46.500 1.00 39.91 207 SER A C 1
ATOM 1544 O O . SER A 1 207 ? -46.634 -4.913 46.189 1.00 39.91 207 SER A O 1
ATOM 1546 N N . ILE A 1 208 ? -45.023 -4.317 47.630 1.00 38.03 208 ILE A N 1
ATOM 1547 C CA . ILE A 1 208 ? -45.456 -5.242 48.681 1.00 38.03 208 ILE A CA 1
ATOM 1548 C C . ILE A 1 208 ? -46.522 -4.511 49.503 1.00 38.03 208 ILE A C 1
ATOM 1550 O O . ILE A 1 208 ? -46.207 -3.586 50.248 1.00 38.03 208 ILE A O 1
ATOM 1554 N N . ALA A 1 209 ? -47.787 -4.898 49.341 1.00 42.56 209 ALA A N 1
ATOM 1555 C CA . ALA A 1 209 ? -48.857 -4.473 50.235 1.00 42.56 209 ALA A CA 1
ATOM 1556 C C . ALA A 1 209 ? -48.758 -5.282 51.538 1.00 42.56 209 ALA A C 1
ATOM 1558 O O . ALA A 1 209 ? -48.911 -6.503 51.515 1.00 42.56 209 ALA A O 1
ATOM 1559 N N . GLN A 1 210 ? -48.475 -4.611 52.656 1.00 38.34 210 GLN A N 1
ATOM 1560 C CA . GLN A 1 210 ? -48.603 -5.203 53.989 1.00 38.34 210 GLN A CA 1
ATOM 1561 C C . GLN A 1 210 ? -50.078 -5.237 54.403 1.00 38.34 210 GLN A C 1
ATOM 1563 O O . GLN A 1 210 ? -50.772 -4.223 54.293 1.00 38.34 210 GLN A O 1
ATOM 1568 N N . PRO A 1 211 ? -50.536 -6.386 54.906 1.00 48.31 211 PRO A N 1
ATOM 1569 C CA . PRO A 1 211 ? -51.306 -6.432 56.143 1.00 48.31 211 PRO A CA 1
ATOM 1570 C C . PRO A 1 211 ? -50.500 -7.053 57.291 1.00 48.31 211 PRO A C 1
ATOM 1572 O O . PRO A 1 211 ? -49.794 -8.063 57.058 1.00 48.31 211 PRO A O 1
#

pLDDT: mean 78.96, std 14.49, range [35.28, 93.75]